Protein AF-A0A971FES4-F1 (afdb_monomer)

Secondary structure (DSSP, 8-state):
----PPPPTTSSSTTTSSSSSSS-----------S-----PPP---------------------PPP------------S-STTSSSSS-------PPPPPSEEEEEEEE-TTS-EEEEEEEEEE-TT-EEEEEEEETT-S-EEEEEEEEETTEEEEEEEEEES--S-GGG-PPPEEEEEE-TTSSEEEEEEE-TTS-EEEEEEEEEESPPP--HHHHHHH--

Radius of gyration: 32.06 Å; Cα contacts (8 Å, |Δi|>4): 322; chains: 1; bounding box: 77×95×71 Å

Nearest PDB structures (foldseek):
  1x8u-assembly2_B  TM=4.704E-01  e=1.743E-01  Homo sapiens
  4gh7-assembly2_C  TM=4.130E-01  e=1.743E-01  Homo sapiens

Structure (mmCIF, N/CA/C/O backbone):
data_AF-A0A971FES4-F1
#
_entry.id   AF-A0A971FES4-F1
#
loop_
_atom_site.group_PDB
_atom_site.id
_atom_site.type_symbol
_atom_site.label_atom_id
_atom_site.label_alt_id
_atom_site.label_comp_id
_atom_site.label_asym_id
_atom_site.label_entity_id
_atom_site.label_seq_id
_atom_site.pdbx_PDB_ins_code
_atom_site.Cartn_x
_atom_site.Cartn_y
_atom_site.Cartn_z
_atom_site.occupancy
_atom_site.B_iso_or_equiv
_atom_site.auth_seq_id
_atom_site.auth_comp_id
_atom_site.auth_asym_id
_atom_site.auth_atom_id
_atom_site.pdbx_PDB_model_num
ATOM 1 N N . MET A 1 1 ? -43.682 -36.925 37.708 1.00 44.25 1 MET A N 1
ATOM 2 C CA . MET A 1 1 ? -42.759 -35.995 37.024 1.00 44.25 1 MET A CA 1
ATOM 3 C C . MET A 1 1 ? -41.435 -36.720 36.863 1.00 44.25 1 MET A C 1
ATOM 5 O O . MET A 1 1 ? -40.776 -36.970 37.861 1.00 44.25 1 MET A O 1
ATOM 9 N N . SER A 1 2 ? -41.123 -37.169 35.648 1.00 38.66 2 SER A N 1
ATOM 10 C CA . SER A 1 2 ? -39.969 -38.033 35.372 1.00 38.66 2 SER A CA 1
ATOM 11 C C . SER A 1 2 ? -38.907 -37.236 34.622 1.00 38.66 2 SER A C 1
ATOM 13 O O . SER A 1 2 ? -39.152 -36.793 33.502 1.00 38.66 2 SER A O 1
ATOM 15 N N . TYR A 1 3 ? -37.744 -37.048 35.240 1.00 37.66 3 TYR A N 1
ATOM 16 C CA . TYR A 1 3 ? -36.583 -36.421 34.614 1.00 37.66 3 TYR A CA 1
ATOM 17 C C . TYR A 1 3 ? -35.897 -37.433 33.689 1.00 37.66 3 TYR A C 1
ATOM 19 O O . TYR A 1 3 ? -35.499 -38.511 34.128 1.00 37.66 3 TYR A O 1
ATOM 27 N N . ARG A 1 4 ? -35.778 -37.104 32.399 1.00 43.72 4 ARG A N 1
ATOM 28 C CA . ARG A 1 4 ? -34.958 -37.857 31.441 1.00 43.72 4 ARG A CA 1
ATOM 29 C C . ARG A 1 4 ? -33.555 -37.246 31.409 1.00 43.72 4 ARG A C 1
ATOM 31 O O . ARG A 1 4 ? -33.398 -36.097 31.010 1.00 43.72 4 ARG A O 1
ATOM 38 N N . CYS A 1 5 ? -32.551 -38.017 31.827 1.00 42.72 5 CYS A N 1
ATOM 39 C CA . CYS A 1 5 ? -31.136 -37.709 31.623 1.00 42.72 5 CYS A CA 1
ATOM 40 C C . CYS A 1 5 ? -30.765 -37.910 30.147 1.00 42.72 5 CYS A C 1
ATOM 42 O O . CYS A 1 5 ? -30.968 -38.994 29.602 1.00 42.72 5 CYS A O 1
ATOM 44 N N . HIS A 1 6 ? -30.188 -36.886 29.518 1.00 47.09 6 HIS A N 1
ATOM 45 C CA . HIS A 1 6 ? -29.479 -37.027 28.246 1.00 47.09 6 HIS A CA 1
ATOM 46 C C . HIS A 1 6 ? -28.006 -37.394 28.500 1.00 47.09 6 HIS A C 1
ATOM 48 O O . HIS A 1 6 ? -27.402 -36.839 29.421 1.00 47.09 6 HIS A O 1
ATOM 54 N N . PRO A 1 7 ? -27.409 -38.299 27.704 1.00 54.81 7 PRO A N 1
ATOM 55 C CA . PRO A 1 7 ? -25.982 -38.594 27.780 1.00 54.81 7 PRO A CA 1
ATOM 56 C C . PRO A 1 7 ? -25.136 -37.456 27.165 1.00 54.81 7 PRO A C 1
ATOM 58 O O . PRO A 1 7 ? -25.612 -36.744 26.275 1.00 54.81 7 PRO A O 1
ATOM 61 N N . PRO A 1 8 ? -23.882 -37.267 27.618 1.00 55.22 8 PRO A N 1
ATOM 62 C CA . PRO A 1 8 ? -23.013 -36.189 27.157 1.00 55.22 8 PRO A CA 1
ATOM 63 C C . PRO A 1 8 ? -22.486 -36.427 25.732 1.00 55.22 8 PRO A C 1
ATOM 65 O O . PRO A 1 8 ? -21.880 -37.451 25.426 1.00 55.22 8 PRO A O 1
ATOM 68 N N . TYR A 1 9 ? -22.661 -35.414 24.884 1.00 53.28 9 TYR A N 1
ATOM 69 C CA . TYR A 1 9 ? -22.308 -35.325 23.456 1.00 53.28 9 TYR A CA 1
ATOM 70 C C . TYR A 1 9 ? -20.793 -35.311 23.132 1.00 53.28 9 TYR A C 1
ATOM 72 O O . TYR A 1 9 ? -20.390 -34.871 22.059 1.00 53.28 9 TYR A O 1
ATOM 80 N N . TRP A 1 10 ? -19.930 -35.774 24.038 1.00 44.91 10 TRP A N 1
ATOM 81 C CA . TRP A 1 10 ? -18.474 -35.578 23.939 1.00 44.91 10 TRP A CA 1
ATOM 82 C C . TRP A 1 10 ? -17.680 -36.791 23.430 1.00 44.91 10 TRP A C 1
ATOM 84 O O . TRP A 1 10 ? -16.469 -36.687 23.259 1.00 44.91 10 TRP A O 1
ATOM 94 N N . GLN A 1 11 ? -18.321 -37.929 23.135 1.00 50.72 11 GLN A N 1
ATOM 95 C CA . GLN A 1 11 ? -17.609 -39.135 22.676 1.00 50.72 11 GLN A CA 1
ATOM 96 C C . GLN A 1 11 ? -17.580 -39.356 21.154 1.00 50.72 11 GLN A C 1
ATOM 98 O O . GLN A 1 11 ? -16.820 -40.200 20.690 1.00 50.72 11 GLN A O 1
ATOM 103 N N . THR A 1 12 ? -18.311 -38.579 20.349 1.00 51.75 12 THR A N 1
ATOM 104 C CA . THR A 1 12 ? -18.390 -38.822 18.891 1.00 51.75 12 THR A CA 1
ATOM 105 C C . THR A 1 12 ? -17.381 -38.016 18.060 1.00 51.75 12 THR A C 1
ATOM 107 O O . THR A 1 12 ? -17.167 -38.322 16.893 1.00 51.75 12 THR A O 1
ATOM 110 N N . ILE A 1 13 ? -16.711 -37.012 18.638 1.00 51.38 13 ILE A N 1
ATOM 111 C CA . ILE A 1 13 ? -15.774 -36.141 17.895 1.00 51.38 13 ILE A CA 1
ATOM 112 C C . ILE A 1 13 ? -14.343 -36.715 17.852 1.00 51.38 13 ILE A C 1
ATOM 114 O O . ILE A 1 13 ? -13.579 -36.409 16.940 1.00 51.38 13 ILE A O 1
ATOM 118 N N . PHE A 1 14 ? -13.987 -37.630 18.758 1.00 45.78 14 PHE A N 1
ATOM 119 C CA . PHE A 1 14 ? -12.631 -38.197 18.814 1.00 45.78 14 PHE A CA 1
ATOM 120 C C . PHE A 1 14 ? -12.310 -39.225 17.715 1.00 45.78 14 PHE A C 1
ATOM 122 O O . PHE A 1 14 ? -11.142 -39.536 17.503 1.00 45.78 14 PHE A O 1
ATOM 129 N N . VAL A 1 15 ? -13.308 -39.722 16.975 1.00 49.69 15 VAL A N 1
ATOM 130 C CA . VAL A 1 15 ? -13.098 -40.741 15.925 1.00 49.69 15 VAL A CA 1
ATOM 131 C C . VAL A 1 15 ? -12.820 -40.122 14.545 1.00 49.69 15 VAL A C 1
ATOM 133 O O . VAL A 1 15 ? -12.227 -40.776 13.696 1.00 49.69 15 VAL A O 1
ATOM 136 N N . LEU A 1 16 ? -13.143 -38.841 14.320 1.00 46.56 16 LEU A N 1
ATOM 137 C CA . LEU A 1 16 ? -12.903 -38.177 13.025 1.00 46.56 16 LEU A CA 1
ATOM 138 C C . LEU A 1 16 ? -11.533 -37.484 12.910 1.00 46.56 16 LEU A C 1
ATOM 140 O O . LEU A 1 16 ? -11.097 -37.185 11.802 1.00 46.56 16 LEU A O 1
ATOM 144 N N . LEU A 1 17 ? -10.820 -37.277 14.021 1.00 46.47 17 LEU A N 1
ATOM 145 C CA . LEU A 1 17 ? -9.505 -36.616 14.030 1.00 46.47 17 LEU A CA 1
ATOM 146 C C . LEU A 1 17 ? -8.313 -37.573 13.855 1.00 46.47 17 LEU A C 1
ATOM 148 O O . LEU A 1 17 ? -7.204 -37.112 13.602 1.00 46.47 17 LEU A O 1
ATOM 152 N N . PHE A 1 18 ? -8.523 -38.893 13.919 1.00 42.97 18 PHE A N 1
ATOM 153 C CA . PHE A 1 18 ? -7.439 -39.879 13.778 1.00 42.97 18 PHE A CA 1
ATOM 154 C C . PHE A 1 18 ? -7.285 -40.469 12.363 1.00 42.97 18 PHE A C 1
ATOM 156 O O . PHE A 1 18 ? -6.305 -41.161 12.097 1.00 42.97 18 PHE A O 1
ATOM 163 N N . SER A 1 19 ? -8.192 -40.168 11.424 1.00 42.06 19 SER A N 1
ATOM 164 C CA . SER A 1 19 ? -8.161 -40.726 10.056 1.00 42.06 19 SER A CA 1
ATOM 165 C C . SER A 1 19 ? -7.501 -39.837 8.994 1.00 42.06 19 SER A C 1
ATOM 167 O O . SER A 1 19 ? -7.420 -40.250 7.842 1.00 42.06 19 SER A O 1
ATOM 169 N N . LEU A 1 20 ? -6.986 -38.653 9.345 1.00 42.94 20 LEU A N 1
ATOM 170 C CA . LEU A 1 20 ? -6.310 -37.754 8.389 1.00 42.94 20 LEU A CA 1
ATOM 171 C C . LEU A 1 20 ? -4.780 -37.695 8.537 1.00 42.94 20 LEU A C 1
ATOM 173 O O . LEU A 1 20 ? -4.120 -37.027 7.749 1.00 42.94 20 LEU A O 1
ATOM 177 N N . VAL A 1 21 ? -4.197 -38.429 9.492 1.00 51.34 21 VAL A N 1
ATOM 178 C CA . VAL A 1 21 ? -2.745 -38.393 9.776 1.00 51.34 21 VAL A CA 1
ATOM 179 C C . VAL A 1 21 ? -1.971 -39.580 9.160 1.00 51.34 21 VAL A C 1
ATOM 181 O O . VAL A 1 21 ? -0.751 -39.624 9.245 1.00 51.34 21 VAL A O 1
ATOM 184 N N . VAL A 1 22 ? -2.623 -40.534 8.476 1.00 52.53 22 VAL A N 1
ATOM 185 C CA . VAL A 1 22 ? -1.966 -41.799 8.049 1.00 52.53 22 VAL A CA 1
ATOM 186 C C . VAL A 1 22 ? -2.111 -42.116 6.548 1.00 52.53 22 VAL A C 1
ATOM 188 O O . VAL A 1 22 ? -2.133 -43.278 6.167 1.00 52.53 22 VAL A O 1
ATOM 191 N N . CYS A 1 23 ? -2.195 -41.122 5.653 1.00 46.81 23 CYS A N 1
ATOM 192 C CA . CYS A 1 23 ? -2.260 -41.387 4.199 1.00 46.81 23 CYS A CA 1
ATOM 193 C C . CYS A 1 23 ? -1.557 -40.349 3.303 1.00 46.81 23 CYS A C 1
ATOM 195 O O . CYS A 1 23 ? -2.051 -40.053 2.221 1.00 46.81 23 CYS A O 1
ATOM 197 N N . ILE A 1 24 ? -0.390 -39.820 3.690 1.00 50.91 24 ILE A N 1
ATOM 198 C CA . ILE A 1 24 ? 0.530 -39.237 2.692 1.00 50.91 24 ILE A CA 1
ATOM 199 C C . ILE A 1 24 ? 1.980 -39.643 2.991 1.00 50.91 24 ILE A C 1
ATOM 201 O O . ILE A 1 24 ? 2.718 -38.906 3.642 1.00 50.91 24 ILE A O 1
ATOM 205 N N . PRO A 1 25 ? 2.424 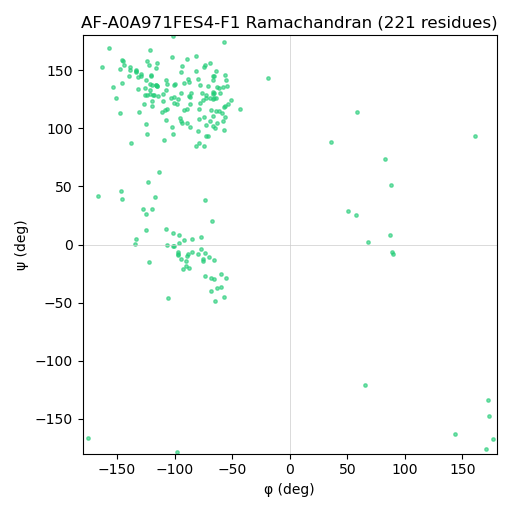-40.797 2.473 1.00 49.81 25 PRO A N 1
ATOM 206 C CA . PRO A 1 25 ? 3.795 -40.915 2.008 1.00 49.81 25 PRO A CA 1
ATOM 207 C C . PRO A 1 25 ? 3.824 -41.292 0.517 1.00 49.81 25 PRO A C 1
ATOM 209 O O . PRO A 1 25 ? 3.002 -42.072 0.048 1.00 49.81 25 PRO A O 1
ATOM 212 N N . ALA A 1 26 ? 4.829 -40.773 -0.195 1.00 52.09 26 ALA A N 1
ATOM 213 C CA . ALA A 1 26 ? 5.249 -41.174 -1.547 1.00 52.09 26 ALA A CA 1
ATOM 214 C C . ALA A 1 26 ? 4.580 -40.508 -2.771 1.00 52.09 26 ALA A C 1
ATOM 216 O O . ALA A 1 26 ? 4.243 -41.176 -3.742 1.00 52.09 26 ALA A O 1
ATOM 217 N N . ALA A 1 27 ? 4.532 -39.173 -2.800 1.00 48.94 27 ALA A N 1
ATOM 218 C CA . ALA A 1 27 ? 4.531 -38.420 -4.068 1.00 48.94 27 ALA A CA 1
ATOM 219 C C . ALA A 1 27 ? 5.741 -37.469 -4.175 1.00 48.94 27 ALA A C 1
ATOM 221 O O . ALA A 1 27 ? 5.672 -36.408 -4.786 1.00 48.94 27 ALA A O 1
ATOM 222 N N . LEU A 1 28 ? 6.858 -37.854 -3.546 1.00 50.31 28 LEU A N 1
ATOM 223 C CA . LEU A 1 28 ? 8.148 -37.167 -3.622 1.00 50.31 28 LEU A CA 1
ATOM 224 C C . LEU A 1 28 ? 9.158 -38.070 -4.345 1.00 50.31 28 LEU A C 1
ATOM 226 O O . LEU A 1 28 ? 10.133 -38.541 -3.770 1.00 50.31 28 LEU A O 1
ATOM 230 N N . ALA A 1 29 ? 8.881 -38.380 -5.607 1.00 53.53 29 ALA A N 1
ATOM 231 C CA . ALA A 1 29 ? 9.856 -38.986 -6.500 1.00 53.53 29 ALA A CA 1
ATOM 232 C C . ALA A 1 29 ? 9.542 -38.555 -7.935 1.00 53.53 29 ALA A C 1
ATOM 234 O O . ALA A 1 29 ? 8.433 -38.759 -8.413 1.00 53.53 29 ALA A O 1
ATOM 235 N N . GLN A 1 30 ? 10.561 -38.004 -8.595 1.00 51.03 30 GLN A N 1
ATOM 236 C CA . GLN A 1 30 ? 10.644 -37.729 -10.033 1.00 51.03 30 GLN A CA 1
ATOM 237 C C . GLN A 1 30 ? 9.989 -36.437 -10.542 1.00 51.03 30 GLN A C 1
ATOM 239 O O . GLN A 1 30 ? 9.017 -36.444 -11.289 1.00 51.03 30 GLN A O 1
ATOM 244 N N . LEU A 1 31 ? 10.643 -35.311 -10.244 1.00 45.06 31 LEU A N 1
ATOM 245 C CA . LEU A 1 31 ? 10.843 -34.279 -11.263 1.00 45.06 31 LEU A CA 1
ATOM 246 C C . LEU A 1 31 ? 12.334 -34.273 -11.630 1.00 45.06 31 LEU A C 1
ATOM 248 O O . LEU A 1 31 ? 13.145 -33.604 -10.992 1.00 45.06 31 LEU A O 1
ATOM 252 N N . GLU A 1 32 ? 12.707 -35.072 -12.629 1.00 48.78 32 GLU A N 1
ATOM 253 C CA . GLU A 1 32 ? 13.962 -34.879 -13.354 1.00 48.78 32 GLU A CA 1
ATOM 254 C C . GLU A 1 32 ? 13.820 -33.588 -14.164 1.00 48.78 32 GLU A C 1
ATOM 256 O O . GLU A 1 32 ? 13.069 -33.518 -15.135 1.00 48.78 32 GLU A O 1
ATOM 261 N N . ILE A 1 33 ? 14.498 -32.533 -13.718 1.00 58.16 33 ILE A N 1
ATOM 262 C CA . ILE A 1 33 ? 14.649 -31.310 -14.500 1.00 58.16 33 ILE A CA 1
ATOM 263 C C . ILE A 1 33 ? 15.742 -31.603 -15.534 1.00 58.16 33 ILE A C 1
ATOM 265 O O . ILE A 1 33 ? 16.881 -31.853 -15.127 1.00 58.16 33 ILE A O 1
ATOM 269 N N . PRO A 1 34 ? 15.451 -31.586 -16.848 1.00 57.12 34 PRO A N 1
ATOM 270 C CA . PRO A 1 34 ? 16.491 -31.708 -17.854 1.00 57.12 34 PRO A CA 1
ATOM 271 C C . PRO A 1 34 ? 17.461 -30.529 -17.722 1.00 57.12 34 PRO A C 1
ATOM 273 O O . PRO A 1 34 ? 17.112 -29.362 -17.911 1.00 57.12 34 PRO A O 1
ATOM 276 N N . SER A 1 35 ? 18.695 -30.864 -17.354 1.00 57.53 35 SER A N 1
ATOM 277 C CA . SER A 1 35 ? 19.860 -30.006 -17.497 1.00 57.53 35 SER A CA 1
ATOM 278 C C . SER A 1 35 ? 20.120 -29.846 -18.989 1.00 57.53 35 SER A C 1
ATOM 280 O O . SER A 1 35 ? 20.559 -30.797 -19.618 1.00 57.53 35 SER A O 1
ATOM 282 N N . GLU A 1 36 ? 19.725 -28.702 -19.553 1.00 56.03 36 GLU A N 1
ATOM 283 C CA . GLU A 1 36 ? 20.367 -27.993 -20.674 1.00 56.03 36 GLU A CA 1
ATOM 284 C C . GLU A 1 36 ? 19.361 -27.019 -21.305 1.00 56.03 36 GLU A C 1
ATOM 286 O O . GLU A 1 36 ? 18.584 -27.355 -22.196 1.00 56.03 36 GLU A O 1
ATOM 291 N N . ILE A 1 37 ? 19.384 -25.764 -20.846 1.00 58.12 37 ILE A N 1
ATOM 292 C CA . ILE A 1 37 ? 18.818 -2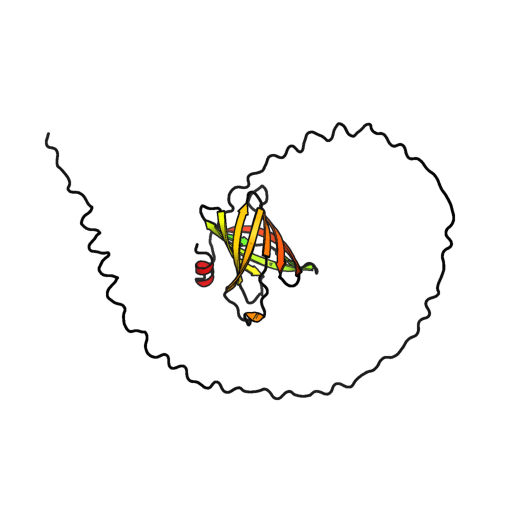4.654 -21.617 1.00 58.12 37 ILE A CA 1
ATOM 293 C C . ILE A 1 37 ? 19.949 -24.133 -22.514 1.00 58.12 37 ILE A C 1
ATOM 295 O O . ILE A 1 37 ? 20.947 -23.634 -21.984 1.00 58.12 37 ILE A O 1
ATOM 299 N N . PRO A 1 38 ? 19.840 -24.213 -23.852 1.00 58.44 38 PRO A N 1
ATOM 300 C CA . PRO A 1 38 ? 20.838 -23.638 -24.741 1.00 58.44 38 PRO A CA 1
ATOM 301 C C . PRO A 1 38 ? 20.865 -22.112 -24.582 1.00 58.44 38 PRO A C 1
ATOM 303 O O . PRO A 1 38 ? 19.907 -21.406 -24.905 1.00 58.44 38 PRO A O 1
ATOM 306 N N . ILE A 1 39 ? 21.990 -21.593 -24.085 1.00 57.41 39 ILE A N 1
ATOM 307 C CA . ILE A 1 39 ? 22.270 -20.159 -23.999 1.00 57.41 39 ILE A CA 1
ATOM 308 C C . ILE A 1 39 ? 22.516 -19.643 -25.420 1.00 57.41 39 ILE A C 1
ATOM 310 O O . ILE A 1 39 ? 23.635 -19.666 -25.933 1.00 57.41 39 ILE A O 1
ATOM 314 N N . ASN A 1 40 ? 21.463 -19.146 -26.064 1.00 56.75 40 ASN A N 1
ATOM 315 C CA . ASN A 1 40 ? 21.591 -18.354 -27.280 1.00 56.75 40 ASN A CA 1
ATOM 316 C C . ASN A 1 40 ? 22.150 -16.974 -26.896 1.00 56.75 40 ASN A C 1
ATOM 318 O O . ASN A 1 40 ? 21.406 -16.078 -26.502 1.00 56.75 40 ASN A O 1
ATOM 322 N N . ARG A 1 41 ? 23.479 -16.807 -26.963 1.00 57.00 41 ARG A N 1
ATOM 323 C CA . ARG A 1 41 ? 24.127 -15.489 -26.857 1.00 57.00 41 ARG A CA 1
ATOM 324 C C . ARG A 1 41 ? 23.782 -14.664 -28.104 1.00 57.00 41 ARG A C 1
ATOM 326 O O . ARG A 1 41 ? 24.240 -15.024 -29.191 1.00 57.00 41 ARG A O 1
ATOM 333 N N . PRO A 1 42 ? 23.061 -13.535 -27.994 1.00 55.59 42 PRO A N 1
ATOM 334 C CA . PRO A 1 42 ? 23.002 -12.584 -29.091 1.00 55.59 42 PRO A CA 1
ATOM 335 C C . PRO A 1 42 ? 24.397 -11.981 -29.306 1.00 55.59 42 PRO A C 1
ATOM 337 O O . PRO A 1 42 ? 25.025 -11.467 -28.379 1.00 55.59 42 PRO A O 1
ATOM 340 N N . LYS A 1 43 ? 24.898 -12.063 -30.545 1.00 56.88 43 LYS A N 1
ATOM 341 C CA . LYS A 1 43 ? 26.095 -11.338 -30.989 1.00 56.88 43 LYS A CA 1
ATOM 342 C C . LYS A 1 43 ? 25.872 -9.844 -30.755 1.00 56.88 43 LYS A C 1
ATOM 344 O O . LYS A 1 43 ? 24.977 -9.253 -31.357 1.00 56.88 43 LYS A O 1
ATOM 349 N N . ALA A 1 44 ? 26.704 -9.243 -29.908 1.00 46.88 44 ALA A N 1
ATOM 350 C CA . ALA A 1 44 ? 26.798 -7.800 -29.771 1.00 46.88 44 ALA A CA 1
ATOM 351 C C . ALA A 1 44 ? 27.169 -7.200 -31.135 1.00 46.88 44 ALA A C 1
ATOM 353 O O . ALA A 1 44 ? 28.250 -7.450 -31.670 1.00 46.88 44 ALA A O 1
ATOM 354 N N . LYS A 1 45 ? 26.243 -6.442 -31.722 1.00 52.94 45 LYS A N 1
ATOM 355 C CA . LYS A 1 45 ? 26.507 -5.621 -32.898 1.00 52.94 45 LYS A CA 1
ATOM 356 C C . LYS A 1 45 ? 27.200 -4.360 -32.389 1.00 52.94 45 LYS A C 1
ATOM 358 O O . LYS A 1 45 ? 26.557 -3.470 -31.846 1.00 52.94 45 LYS A O 1
ATOM 363 N N . HIS A 1 46 ? 28.524 -4.355 -32.487 1.00 52.31 46 HIS A N 1
ATOM 364 C CA . HIS A 1 46 ? 29.365 -3.197 -32.225 1.00 52.31 46 HIS A CA 1
ATOM 365 C C . HIS A 1 46 ? 29.039 -2.136 -33.284 1.00 52.31 46 HIS A C 1
ATOM 367 O O . HIS A 1 46 ? 29.408 -2.272 -34.447 1.00 52.31 46 HIS A O 1
ATOM 373 N N . THR A 1 47 ? 28.235 -1.144 -32.914 1.00 53.09 47 THR A N 1
ATOM 374 C CA . THR A 1 47 ? 28.084 0.092 -33.683 1.00 53.09 47 THR A CA 1
ATOM 375 C C . THR A 1 47 ? 29.060 1.106 -33.116 1.00 53.09 47 THR A C 1
ATOM 377 O O . THR A 1 47 ? 28.828 1.654 -32.039 1.00 53.09 47 THR A O 1
ATOM 380 N N . ASP A 1 48 ? 30.147 1.321 -33.850 1.00 53.75 48 ASP A N 1
ATOM 381 C CA . ASP A 1 48 ? 31.013 2.483 -33.707 1.00 53.75 48 ASP A CA 1
ATOM 382 C C . ASP A 1 48 ? 30.209 3.738 -34.058 1.00 53.75 48 ASP A C 1
ATOM 384 O O . ASP A 1 48 ? 29.920 4.012 -35.224 1.00 53.75 48 ASP A O 1
ATOM 388 N N . SER A 1 49 ? 29.817 4.493 -33.034 1.00 49.91 49 SER A N 1
ATOM 389 C CA . SER A 1 49 ? 29.355 5.867 -33.209 1.00 49.91 49 SER A CA 1
ATOM 390 C C . SER A 1 49 ? 30.568 6.799 -33.163 1.00 49.91 49 SER A C 1
ATOM 392 O O . SER A 1 49 ? 31.346 6.732 -32.207 1.00 49.91 49 SER A O 1
ATOM 394 N N . PRO A 1 50 ? 30.753 7.677 -34.162 1.00 63.22 50 PRO A N 1
ATOM 395 C CA . PRO A 1 50 ? 31.874 8.599 -34.190 1.00 63.22 50 PRO A CA 1
ATOM 396 C C . PRO A 1 50 ? 31.777 9.632 -33.062 1.00 63.22 50 PRO A C 1
ATOM 398 O O . PRO A 1 50 ? 30.757 10.287 -32.851 1.00 63.22 50 PRO A O 1
ATOM 401 N N . ARG A 1 51 ? 32.902 9.773 -32.362 1.00 51.88 51 ARG A N 1
ATOM 402 C CA . ARG A 1 51 ? 33.237 10.812 -31.386 1.00 51.88 51 ARG A CA 1
ATOM 403 C C . ARG A 1 51 ? 33.094 12.195 -32.029 1.00 51.88 51 ARG A C 1
ATOM 405 O O . ARG A 1 51 ? 33.905 12.569 -32.870 1.00 51.88 51 ARG A O 1
ATOM 412 N N . THR A 1 52 ? 32.081 12.956 -31.625 1.00 55.00 52 THR A N 1
ATOM 413 C CA . THR A 1 52 ? 32.019 14.405 -31.857 1.00 55.00 52 THR A CA 1
ATOM 414 C C . THR A 1 52 ? 32.559 15.097 -30.613 1.00 55.00 52 THR A C 1
ATOM 416 O O . THR A 1 52 ? 31.943 15.050 -29.551 1.00 55.00 52 THR A O 1
ATOM 419 N N . GLU A 1 53 ? 33.743 15.687 -30.739 1.00 50.94 53 GLU A N 1
ATOM 420 C CA . GLU A 1 53 ? 34.329 16.562 -29.726 1.00 50.94 53 GLU A CA 1
ATOM 421 C C . GLU A 1 53 ? 33.910 18.030 -29.927 1.00 50.94 53 GLU A C 1
ATOM 423 O O . GLU A 1 53 ? 33.425 18.396 -31.001 1.00 50.94 53 GLU A O 1
ATOM 428 N N . PRO A 1 54 ? 34.009 18.852 -28.866 1.00 50.97 54 PRO A N 1
ATOM 429 C CA . PRO A 1 54 ? 33.126 19.987 -28.638 1.00 50.97 54 PRO A CA 1
ATOM 430 C C . PRO A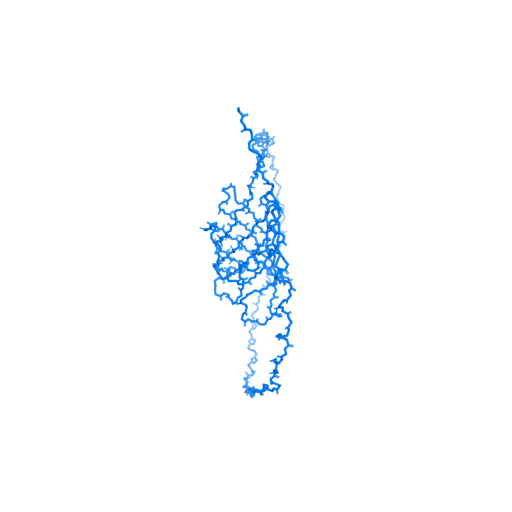 1 54 ? 33.608 21.277 -29.304 1.00 50.97 54 PRO A C 1
ATOM 432 O O . PRO A 1 54 ? 34.788 21.622 -29.266 1.00 50.97 54 PRO A O 1
ATOM 435 N N . SER A 1 55 ? 32.659 22.054 -29.827 1.00 54.53 55 SER A N 1
ATOM 436 C CA . SER A 1 55 ? 32.910 23.444 -30.200 1.00 54.53 55 SER A CA 1
ATOM 437 C C . SER A 1 55 ? 32.876 24.307 -28.942 1.00 54.53 55 SER A C 1
ATOM 439 O O . SER A 1 55 ? 31.822 24.536 -28.349 1.00 54.53 55 SER A O 1
ATOM 441 N N . ALA A 1 56 ? 34.051 24.777 -28.533 1.00 46.34 56 ALA A N 1
ATOM 442 C CA . ALA A 1 56 ? 34.207 25.819 -27.534 1.00 46.34 56 ALA A CA 1
ATOM 443 C C . ALA A 1 56 ? 33.516 27.107 -28.012 1.00 46.34 56 ALA A C 1
ATOM 445 O O . ALA A 1 56 ? 33.739 27.571 -29.128 1.00 46.34 56 ALA A O 1
ATOM 446 N N . THR A 1 57 ? 32.684 27.704 -27.164 1.00 54.62 57 THR A N 1
ATOM 447 C CA . THR A 1 57 ? 32.295 29.112 -27.282 1.00 54.62 57 THR A CA 1
ATOM 448 C C . THR A 1 57 ? 32.625 29.774 -25.956 1.00 54.62 57 THR A C 1
ATOM 450 O O . THR A 1 57 ? 31.954 29.561 -24.949 1.00 54.62 57 THR A O 1
ATOM 453 N N . GLN A 1 58 ? 33.722 30.531 -25.966 1.00 46.16 58 GLN A N 1
ATOM 454 C CA . GLN A 1 58 ? 34.068 31.498 -24.935 1.00 46.16 58 GLN A CA 1
ATOM 455 C C . GLN A 1 58 ? 33.041 32.633 -24.979 1.00 46.16 58 GLN A C 1
ATOM 457 O O . GLN A 1 58 ? 33.016 33.416 -25.925 1.00 46.16 58 GLN A O 1
ATOM 462 N N . GLY A 1 59 ? 32.196 32.713 -23.956 1.00 49.88 59 GLY A N 1
ATOM 463 C CA . GLY A 1 59 ? 31.425 33.908 -23.635 1.00 49.88 59 GLY A CA 1
ATOM 464 C C . GLY A 1 59 ? 32.008 34.537 -22.378 1.00 49.88 59 GLY A C 1
ATOM 465 O O . GLY A 1 59 ? 31.857 33.981 -21.294 1.00 49.88 59 GLY A O 1
ATOM 466 N N . ASN A 1 60 ? 32.695 35.668 -22.540 1.00 53.06 60 ASN A N 1
ATOM 467 C CA . ASN A 1 60 ? 33.092 36.557 -21.451 1.00 53.06 60 ASN A CA 1
ATOM 468 C C . ASN A 1 60 ? 31.841 36.984 -20.676 1.00 53.06 60 ASN A C 1
ATOM 470 O O . ASN A 1 60 ? 30.961 37.620 -21.255 1.00 53.06 60 ASN A O 1
ATOM 474 N N . PHE A 1 61 ? 31.775 36.666 -19.383 1.00 49.47 61 PHE A N 1
ATOM 475 C CA . PHE A 1 61 ? 30.837 37.314 -18.476 1.00 49.47 61 PHE A CA 1
ATOM 476 C C . PHE A 1 61 ? 31.617 38.261 -17.573 1.00 49.47 61 PHE A C 1
ATOM 478 O O . PHE A 1 61 ? 32.522 37.860 -16.844 1.00 49.47 61 PHE A O 1
ATOM 485 N N . ASP A 1 62 ? 31.276 39.529 -17.740 1.00 58.78 62 ASP A N 1
ATOM 486 C CA . ASP A 1 62 ? 31.848 40.695 -17.096 1.00 58.78 62 ASP A CA 1
ATOM 487 C C . ASP A 1 62 ? 31.563 40.662 -15.588 1.00 58.78 62 ASP A C 1
ATOM 489 O O . ASP A 1 62 ? 30.433 40.419 -15.150 1.00 58.78 62 ASP A O 1
ATOM 493 N N . VAL A 1 63 ? 32.611 40.864 -14.793 1.00 53.81 63 VAL A N 1
ATOM 494 C CA . VAL A 1 63 ? 32.556 40.913 -13.332 1.00 53.81 63 VAL A CA 1
ATOM 495 C C . VAL A 1 63 ? 32.212 42.344 -12.950 1.00 53.81 63 VAL A C 1
ATOM 497 O O . VAL A 1 63 ? 33.070 43.219 -12.949 1.00 53.81 63 VAL A O 1
ATOM 500 N N . SER A 1 64 ? 30.946 42.587 -12.618 1.00 57.00 64 SER A N 1
ATOM 501 C CA . SER A 1 64 ? 30.539 43.811 -11.928 1.00 57.00 64 SER A CA 1
ATOM 502 C C . SER A 1 64 ? 30.500 43.554 -10.424 1.00 57.00 64 SER A C 1
ATOM 504 O O . SER A 1 64 ? 29.625 42.863 -9.906 1.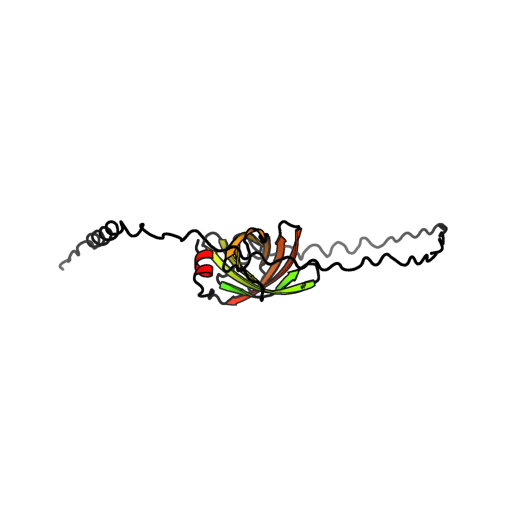00 57.00 64 SER A O 1
ATOM 506 N N . GLU A 1 65 ? 31.501 44.103 -9.750 1.00 58.53 65 GLU A N 1
ATOM 507 C CA . GLU A 1 65 ? 31.628 44.256 -8.304 1.00 58.53 65 GLU A CA 1
ATOM 508 C C . GLU A 1 65 ? 30.563 45.238 -7.777 1.00 58.53 65 GLU A C 1
ATOM 510 O O . GLU A 1 65 ? 30.441 46.339 -8.319 1.00 58.53 65 GLU A O 1
ATOM 515 N N . PRO A 1 66 ? 29.785 44.897 -6.733 1.00 60.00 66 PRO A N 1
ATOM 516 C CA . PRO A 1 66 ? 29.010 45.896 -6.013 1.00 60.00 66 PRO A CA 1
ATOM 517 C C . PRO A 1 66 ? 29.696 46.299 -4.700 1.00 60.00 66 PRO A C 1
ATOM 519 O O . PRO A 1 66 ? 29.915 45.479 -3.805 1.00 60.00 66 PRO A O 1
ATOM 522 N N . GLU A 1 67 ? 29.971 47.599 -4.580 1.00 60.59 67 GLU A N 1
ATOM 523 C CA . GLU A 1 67 ? 30.322 48.280 -3.331 1.00 60.59 67 GLU A CA 1
ATOM 524 C C . GLU A 1 67 ? 29.249 48.076 -2.238 1.00 60.59 67 GLU A C 1
ATOM 526 O O . GLU A 1 67 ? 28.049 48.178 -2.519 1.00 60.59 67 GLU A O 1
ATOM 531 N N . PRO A 1 68 ? 29.630 47.898 -0.959 1.00 56.34 68 PRO A N 1
ATOM 532 C CA . PRO A 1 68 ? 28.688 47.981 0.150 1.00 56.34 68 PRO A CA 1
ATOM 533 C C . PRO A 1 68 ? 28.577 49.416 0.689 1.00 56.34 68 PRO A C 1
ATOM 535 O O . PRO A 1 68 ? 29.421 49.890 1.454 1.00 56.34 68 PRO A O 1
ATOM 538 N N . ALA A 1 69 ? 27.472 50.088 0.357 1.00 51.19 69 ALA A N 1
ATOM 539 C CA . ALA A 1 69 ? 27.084 51.352 0.972 1.00 51.19 69 ALA A CA 1
ATOM 540 C C . ALA A 1 69 ? 26.266 51.147 2.264 1.00 51.19 69 ALA A C 1
ATOM 542 O O . ALA A 1 69 ? 25.197 50.544 2.308 1.00 51.19 69 ALA A O 1
ATOM 543 N N . SER A 1 70 ? 26.840 51.708 3.321 1.00 54.12 70 SER A N 1
ATOM 544 C CA . SER A 1 70 ? 26.341 52.086 4.644 1.00 54.12 70 SER A CA 1
ATOM 545 C C . SER A 1 70 ? 24.830 52.257 4.916 1.00 54.12 70 SER A C 1
ATOM 547 O O . SER A 1 70 ? 24.130 52.966 4.204 1.00 54.12 70 SER A O 1
ATOM 549 N N . LYS A 1 71 ? 24.465 51.837 6.142 1.00 49.41 71 LYS A N 1
ATOM 550 C CA . LYS A 1 7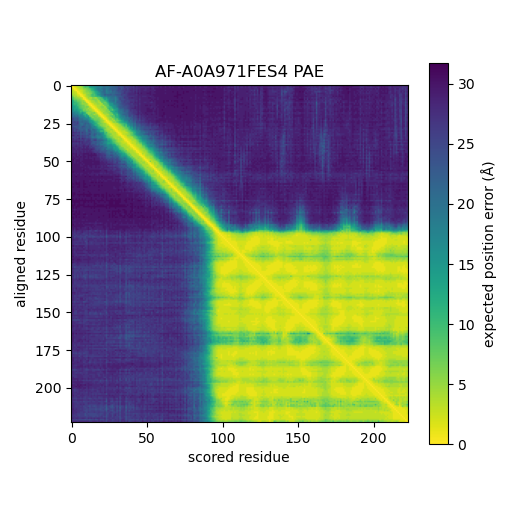1 ? 23.574 52.494 7.133 1.00 49.41 71 LYS A CA 1
ATOM 551 C C . LYS A 1 71 ? 22.121 52.815 6.733 1.00 49.41 71 LYS A C 1
ATOM 553 O O . LYS A 1 71 ? 21.861 53.834 6.110 1.00 49.41 71 LYS A O 1
ATOM 558 N N . ALA A 1 72 ? 21.175 52.147 7.399 1.00 47.53 72 ALA A N 1
ATOM 559 C CA . ALA A 1 72 ? 20.037 52.832 8.019 1.00 47.53 72 ALA A CA 1
ATOM 560 C C . ALA A 1 72 ? 19.490 52.038 9.213 1.00 47.53 72 ALA A C 1
ATOM 562 O O . ALA A 1 72 ? 19.357 50.819 9.198 1.00 47.53 72 ALA A O 1
ATOM 563 N N . ARG A 1 73 ? 19.230 52.795 10.271 1.00 50.97 73 ARG A N 1
ATOM 564 C CA . ARG A 1 73 ? 18.738 52.432 11.593 1.00 50.97 73 ARG A CA 1
ATOM 565 C C . ARG A 1 73 ? 17.239 52.693 11.572 1.00 50.97 73 ARG A C 1
ATOM 567 O O . ARG A 1 73 ? 16.878 53.851 11.408 1.00 50.97 73 ARG A O 1
ATOM 574 N N . GLU A 1 74 ? 16.392 51.697 11.815 1.00 48.44 74 GLU A N 1
ATOM 575 C CA . GLU A 1 74 ? 15.010 51.985 12.203 1.00 48.44 74 GLU A CA 1
ATOM 576 C C . GLU A 1 74 ? 14.455 50.927 13.157 1.00 48.44 74 GLU A C 1
ATOM 578 O O . GLU A 1 74 ? 14.309 49.744 12.859 1.00 48.44 74 GLU A O 1
ATOM 583 N N . THR A 1 75 ? 14.220 51.393 14.376 1.00 55.19 75 THR A N 1
ATOM 584 C CA . THR A 1 75 ? 13.610 50.688 15.493 1.00 55.19 75 THR A CA 1
ATOM 585 C C . THR A 1 75 ? 12.108 50.568 15.267 1.00 55.19 75 THR A C 1
ATOM 587 O O . THR A 1 75 ? 11.404 51.562 15.422 1.00 55.19 75 THR A O 1
ATOM 590 N N . ASN A 1 76 ? 11.598 49.364 15.003 1.00 43.34 76 ASN A N 1
ATOM 591 C CA . ASN A 1 76 ? 10.160 49.099 15.065 1.00 43.34 76 ASN A CA 1
ATOM 592 C C . ASN A 1 76 ? 9.794 48.382 16.364 1.00 43.34 76 ASN A C 1
ATOM 594 O O . ASN A 1 76 ? 9.876 47.166 16.514 1.00 43.34 76 ASN A O 1
ATOM 598 N N . ARG A 1 77 ? 9.380 49.207 17.326 1.00 54.53 77 ARG A N 1
ATOM 599 C CA . ARG A 1 77 ? 8.725 48.830 18.573 1.00 54.53 77 ARG A CA 1
ATOM 600 C C . ARG A 1 77 ? 7.252 48.552 18.258 1.00 54.53 77 ARG A C 1
ATOM 602 O O . ARG A 1 77 ? 6.425 49.452 18.352 1.00 54.53 77 ARG A O 1
ATOM 609 N N . VAL A 1 78 ? 6.923 47.319 17.879 1.00 53.88 78 VAL A N 1
ATOM 610 C CA . VAL A 1 78 ? 5.531 46.885 17.677 1.00 53.88 78 VAL A CA 1
ATOM 611 C C . VAL A 1 78 ? 5.068 46.055 18.874 1.00 53.88 78 VAL A C 1
ATOM 613 O O . VAL A 1 78 ? 5.410 44.893 19.034 1.00 53.88 78 VAL A O 1
ATOM 616 N N . SER A 1 79 ? 4.303 46.731 19.733 1.00 49.75 79 SER A N 1
ATOM 617 C CA . SER A 1 79 ? 3.112 46.254 20.450 1.00 49.75 79 SER A CA 1
ATOM 618 C C . SER A 1 79 ? 3.076 44.793 20.940 1.00 49.75 79 SER A C 1
ATOM 620 O O . SER A 1 79 ? 2.451 43.923 20.341 1.00 49.75 79 SER A O 1
ATOM 622 N N . SER A 1 80 ? 3.590 44.562 22.148 1.00 48.03 80 SER A N 1
ATOM 623 C CA . SER A 1 80 ? 3.396 43.356 22.972 1.00 48.03 80 SER A CA 1
ATOM 624 C C . SER A 1 80 ? 1.990 43.263 23.606 1.00 48.03 80 SER A C 1
ATOM 626 O O . SER A 1 80 ? 1.822 42.854 24.756 1.00 48.03 80 SER A O 1
ATOM 628 N N . ARG A 1 81 ? 0.940 43.670 22.875 1.00 50.62 81 ARG A N 1
ATOM 629 C CA . ARG A 1 81 ? -0.436 43.780 23.402 1.00 50.62 81 ARG A CA 1
ATOM 630 C C . ARG A 1 81 ? -1.491 42.997 22.619 1.00 50.62 81 ARG A C 1
ATOM 632 O O . ARG A 1 81 ? -2.661 43.353 22.687 1.00 50.62 81 ARG A O 1
ATOM 639 N N . ASN A 1 82 ? -1.095 41.925 21.927 1.00 42.59 82 ASN A N 1
ATOM 640 C CA . ASN A 1 82 ? -2.043 41.001 21.286 1.00 42.59 82 ASN A CA 1
ATOM 641 C C . ASN A 1 82 ? -1.755 39.500 21.514 1.00 42.59 82 ASN A C 1
ATOM 643 O O . ASN A 1 82 ? -2.492 38.655 21.019 1.00 42.59 82 ASN A O 1
ATOM 647 N N . GLU A 1 83 ? -0.758 39.142 22.327 1.00 47.34 83 GLU A N 1
ATOM 648 C CA . GLU A 1 83 ? -0.341 37.739 22.539 1.00 47.34 83 GLU A CA 1
ATOM 649 C C . GLU A 1 83 ? -1.149 36.976 23.610 1.00 47.34 83 GLU A C 1
ATOM 651 O O . GLU A 1 83 ? -0.851 35.827 23.918 1.00 47.34 83 GLU A O 1
ATOM 656 N N . ARG A 1 84 ? -2.202 37.572 24.192 1.00 46.94 84 ARG A N 1
ATOM 657 C CA . ARG A 1 84 ? -3.011 36.934 25.260 1.00 46.94 84 ARG A CA 1
ATOM 658 C C . ARG A 1 84 ? -4.406 36.461 24.842 1.00 46.94 84 ARG A C 1
ATOM 660 O O . ARG A 1 84 ? -5.220 36.154 25.705 1.00 46.94 84 ARG A O 1
ATOM 667 N N . ARG A 1 85 ? -4.705 36.389 23.542 1.00 45.47 85 ARG A N 1
ATOM 668 C CA . ARG A 1 85 ? -5.982 35.834 23.041 1.00 45.47 85 ARG A CA 1
ATOM 669 C C . ARG A 1 85 ? -5.845 34.693 22.033 1.00 45.47 85 ARG A C 1
ATOM 671 O O . ARG A 1 85 ? -6.842 34.283 21.455 1.00 45.47 85 ARG A O 1
ATOM 678 N N . VAL A 1 86 ? -4.645 34.132 21.892 1.00 48.75 86 VAL A N 1
ATOM 679 C CA . VAL A 1 86 ? -4.395 32.908 21.112 1.00 48.75 86 VAL A CA 1
ATOM 680 C C . VAL A 1 86 ? -3.732 31.868 22.015 1.00 48.75 86 VAL A C 1
ATOM 682 O O . VAL A 1 86 ? -2.641 31.389 21.760 1.00 48.75 86 VAL A O 1
ATOM 685 N N . THR A 1 87 ? -4.357 31.569 23.150 1.00 46.41 87 THR A N 1
ATOM 686 C CA . THR A 1 87 ? -3.888 30.523 24.075 1.00 46.41 87 THR A CA 1
ATOM 687 C C . THR A 1 87 ? -5.072 29.841 24.758 1.00 46.41 87 THR A C 1
ATOM 689 O O . THR A 1 87 ? -5.065 29.665 25.967 1.00 46.41 87 THR A O 1
ATOM 692 N N . GLN A 1 88 ? -6.127 29.471 24.013 1.00 44.56 88 GLN A N 1
ATOM 693 C CA . GLN A 1 88 ? -7.155 28.557 24.548 1.00 44.56 88 GLN A CA 1
ATOM 694 C C . GLN A 1 88 ? -8.128 27.954 23.512 1.00 44.56 88 GLN A C 1
ATOM 696 O O . GLN A 1 88 ? -9.319 27.849 23.783 1.00 44.56 88 GLN A O 1
ATOM 701 N N . ALA A 1 89 ? -7.654 27.535 22.332 1.00 46.59 89 ALA A N 1
ATOM 702 C CA . ALA A 1 89 ? -8.495 26.775 21.388 1.00 46.59 89 ALA A CA 1
ATOM 703 C C . ALA A 1 89 ? -7.832 25.532 20.764 1.00 46.59 89 ALA A C 1
ATOM 705 O O . ALA A 1 89 ? -8.488 24.811 20.027 1.00 46.59 89 ALA A O 1
ATOM 706 N N . GLU A 1 90 ? -6.581 25.214 21.108 1.00 47.06 90 GLU A N 1
ATOM 707 C CA . GLU A 1 90 ? -5.891 24.006 20.621 1.00 47.06 90 GLU A CA 1
ATOM 708 C C . GLU A 1 90 ? -5.539 23.056 21.769 1.00 47.06 90 GLU A C 1
ATOM 710 O O . GLU A 1 90 ? -4.462 22.466 21.828 1.00 47.06 90 GLU A O 1
ATOM 715 N N . LYS A 1 91 ? -6.458 22.882 22.726 1.00 44.09 91 LYS A N 1
ATOM 716 C CA . LYS A 1 91 ? -6.394 21.707 23.597 1.00 44.09 91 LYS A CA 1
ATOM 717 C C . LYS A 1 91 ? -7.016 20.556 22.817 1.00 44.09 91 LYS A C 1
ATOM 719 O O . LYS A 1 91 ? -8.220 20.327 22.896 1.00 44.09 91 LYS A O 1
ATOM 724 N N . GLY A 1 92 ? -6.166 19.941 21.995 1.00 47.12 92 GLY A N 1
ATOM 725 C CA . GLY A 1 92 ? -6.489 18.866 21.073 1.00 47.12 92 GLY A CA 1
ATOM 726 C C . GLY A 1 92 ? -7.401 17.834 21.714 1.00 47.12 92 GLY A C 1
ATOM 727 O O . GLY A 1 92 ? -7.023 17.150 22.667 1.00 47.12 92 GLY A O 1
ATOM 728 N N . ALA A 1 93 ? -8.606 17.714 21.163 1.00 44.38 93 ALA A N 1
ATOM 729 C CA . ALA A 1 93 ? -9.301 16.448 21.222 1.00 44.38 93 ALA A CA 1
ATOM 730 C C . ALA A 1 93 ? -8.358 15.446 20.551 1.00 44.38 93 ALA A C 1
ATOM 732 O O . ALA A 1 93 ? -8.137 15.523 19.344 1.00 44.38 93 ALA A O 1
ATOM 733 N N . SER A 1 94 ? -7.724 14.588 21.353 1.00 50.16 94 SER A N 1
ATOM 734 C CA . SER A 1 94 ? -7.021 13.415 20.845 1.00 50.16 94 SER A CA 1
ATOM 735 C C . SER A 1 94 ? -8.057 12.620 20.073 1.00 50.16 94 SER A C 1
ATOM 737 O O . SER A 1 94 ? -8.910 11.957 20.668 1.00 50.16 94 SER A O 1
ATOM 739 N N . PHE A 1 95 ? -8.064 12.786 18.757 1.00 59.62 95 PHE A N 1
ATOM 740 C CA . PHE A 1 95 ? -8.955 12.035 17.911 1.00 59.62 95 PHE A CA 1
ATOM 741 C C . PHE A 1 95 ? -8.407 10.616 17.884 1.00 59.62 95 PHE A C 1
ATOM 743 O O . PHE A 1 95 ? -7.397 10.337 17.246 1.00 59.62 95 PHE A O 1
ATOM 750 N N . ASN A 1 96 ? -9.041 9.729 18.644 1.00 63.34 96 ASN A N 1
ATOM 751 C CA . ASN A 1 96 ? -8.793 8.307 18.516 1.00 63.34 96 ASN A CA 1
ATOM 752 C C . ASN A 1 96 ? -9.494 7.874 17.232 1.00 63.34 96 ASN A C 1
ATOM 754 O O . ASN A 1 96 ? -10.650 7.453 17.271 1.00 63.34 96 ASN A O 1
ATOM 758 N N . SER A 1 97 ? -8.817 8.029 16.092 1.00 69.00 97 SER A N 1
ATOM 759 C CA . SER A 1 97 ? -9.220 7.310 14.892 1.00 69.00 97 SER A CA 1
ATOM 760 C C . SER A 1 97 ? -9.274 5.840 15.282 1.00 69.00 97 SER A C 1
ATOM 762 O O . SER A 1 97 ? -8.292 5.294 15.792 1.00 69.00 97 SER A O 1
ATOM 764 N N . GLY A 1 98 ? -10.449 5.231 15.137 1.00 82.38 98 GLY A N 1
ATOM 765 C CA . GLY A 1 98 ? -10.610 3.807 15.385 1.00 82.38 98 GLY A CA 1
ATOM 766 C C . GLY A 1 98 ? -9.653 2.974 14.519 1.00 82.38 98 GLY A C 1
ATOM 767 O O . GLY A 1 98 ? -8.956 3.513 13.650 1.00 82.38 98 GLY A O 1
ATOM 768 N N . PRO A 1 99 ? -9.609 1.652 14.736 1.00 88.25 99 PRO A N 1
ATOM 769 C CA . PRO A 1 99 ? -8.872 0.770 13.840 1.00 88.25 99 PRO A CA 1
ATOM 770 C C . PRO A 1 99 ? -9.359 0.976 12.402 1.00 88.25 99 PRO A C 1
ATOM 772 O O . PRO A 1 99 ? -10.568 1.087 12.167 1.00 88.25 99 PRO A O 1
ATOM 775 N N . ILE A 1 100 ? -8.433 1.049 11.444 1.00 93.44 100 ILE A N 1
ATOM 776 C CA . ILE A 1 100 ? -8.831 1.163 10.041 1.00 93.44 100 ILE A CA 1
ATOM 777 C C . ILE A 1 100 ? -9.524 -0.127 9.577 1.00 93.44 100 ILE A C 1
ATOM 779 O O . ILE A 1 100 ? -9.156 -1.224 10.012 1.00 93.44 100 ILE A O 1
ATOM 783 N N . PRO A 1 101 ? -10.529 -0.037 8.692 1.00 93.75 101 PRO A N 1
ATOM 784 C CA . PRO A 1 101 ? -11.157 -1.227 8.143 1.00 93.75 101 PRO A CA 1
ATOM 785 C C . PRO A 1 101 ? -10.176 -2.013 7.263 1.00 93.75 101 PRO A C 1
ATOM 787 O O . PRO A 1 101 ? -9.411 -1.443 6.480 1.00 93.75 101 PRO A O 1
ATOM 790 N N . SER A 1 102 ? -10.260 -3.343 7.349 1.00 96.06 102 SER A N 1
ATOM 791 C CA . SER A 1 102 ? -9.688 -4.217 6.321 1.00 96.06 102 SER A CA 1
ATOM 792 C C . SER A 1 102 ? -10.432 -4.019 5.000 1.00 96.06 102 SER A C 1
ATOM 794 O O . SER A 1 102 ? -11.646 -3.794 4.991 1.00 96.06 102 SER A O 1
ATOM 796 N N . GLY A 1 103 ? -9.712 -4.117 3.890 1.00 96.62 103 GLY A N 1
ATOM 797 C CA . GLY A 1 103 ? -10.261 -3.950 2.553 1.00 96.62 103 GLY A CA 1
ATOM 798 C C . GLY A 1 103 ? -9.302 -3.253 1.599 1.00 96.62 103 GLY A C 1
ATOM 799 O O . GLY A 1 103 ? -8.101 -3.137 1.847 1.00 96.62 103 GLY A O 1
ATOM 800 N N . ARG A 1 104 ? -9.871 -2.769 0.501 1.00 97.75 104 ARG A N 1
ATOM 801 C CA . ARG A 1 104 ? -9.167 -2.098 -0.581 1.00 97.75 104 ARG A CA 1
ATOM 802 C C . ARG A 1 104 ? -9.180 -0.589 -0.399 1.00 97.75 104 ARG A C 1
ATOM 804 O O . ARG A 1 104 ? -10.237 0.037 -0.280 1.00 97.75 104 ARG A O 1
ATOM 811 N N . TRP A 1 105 ? -7.996 -0.013 -0.521 1.00 98.25 105 TRP A N 1
ATOM 812 C CA . TRP A 1 105 ? -7.746 1.418 -0.537 1.00 98.25 105 TRP A CA 1
ATOM 813 C C . TRP A 1 105 ? -7.173 1.818 -1.891 1.00 98.25 105 TRP A C 1
ATOM 815 O O . TRP A 1 105 ? -6.307 1.127 -2.434 1.00 98.25 105 TRP A O 1
ATOM 825 N N . THR A 1 106 ? -7.643 2.927 -2.458 1.00 98.31 106 THR A N 1
ATOM 826 C CA . THR A 1 106 ? -7.140 3.421 -3.745 1.00 98.31 106 THR A CA 1
ATOM 827 C C .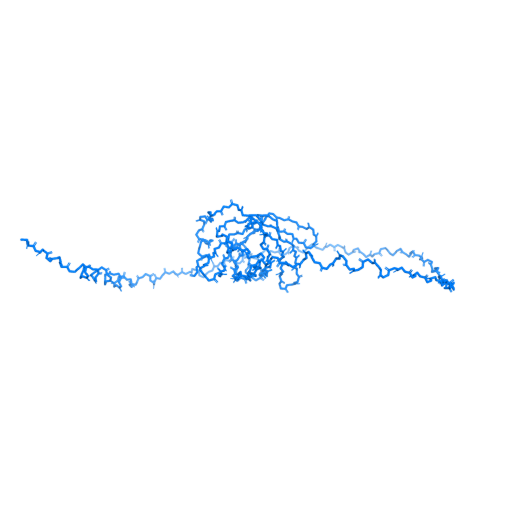 THR A 1 106 ? -6.857 4.912 -3.709 1.00 98.31 106 THR A C 1
ATOM 829 O O . THR A 1 106 ? -7.468 5.657 -2.953 1.00 98.31 106 THR A O 1
ATOM 832 N N . GLY A 1 107 ? -5.891 5.362 -4.504 1.00 98.00 107 GLY A N 1
ATOM 833 C CA . GLY A 1 107 ? -5.563 6.778 -4.592 1.00 98.00 107 GLY A CA 1
ATOM 834 C C . GLY A 1 107 ? -4.305 7.031 -5.406 1.00 98.00 107 GLY A C 1
ATOM 835 O O . GLY A 1 107 ? -4.155 6.491 -6.500 1.00 98.00 107 GLY A O 1
ATOM 836 N N . ASN A 1 108 ? -3.405 7.871 -4.902 1.00 97.75 108 ASN A N 1
ATOM 837 C CA . ASN A 1 108 ? -2.236 8.350 -5.630 1.00 97.75 108 ASN A CA 1
ATOM 838 C C . ASN A 1 108 ? -0.924 7.961 -4.948 1.00 97.75 108 ASN A C 1
ATOM 840 O O . ASN A 1 108 ? -0.759 8.142 -3.743 1.00 97.75 108 ASN A O 1
ATOM 844 N N . TRP A 1 109 ? 0.034 7.536 -5.769 1.00 97.44 109 TRP A N 1
ATOM 845 C CA . TRP A 1 109 ? 1.447 7.390 -5.441 1.00 97.44 109 TRP A CA 1
ATOM 846 C C . TRP A 1 109 ? 2.244 8.441 -6.204 1.00 97.44 109 TRP A C 1
ATOM 848 O O . TRP A 1 109 ? 2.298 8.418 -7.437 1.00 97.44 109 TRP A O 1
ATOM 858 N N . GLY A 1 110 ? 2.843 9.388 -5.491 1.00 96.25 110 GLY A N 1
ATOM 859 C CA . GLY A 1 110 ? 3.664 10.447 -6.066 1.00 96.25 110 GLY A CA 1
ATOM 860 C C . GLY A 1 110 ? 5.142 10.231 -5.781 1.00 96.25 110 GLY A C 1
ATOM 861 O O . GLY A 1 110 ? 5.497 9.850 -4.674 1.00 96.25 110 GLY A O 1
ATOM 862 N N . LYS A 1 111 ? 6.010 10.530 -6.748 1.00 94.62 111 LYS A N 1
ATOM 863 C CA . LYS A 1 111 ? 7.455 10.705 -6.550 1.00 94.62 111 LYS A CA 1
ATOM 864 C C . LYS A 1 111 ? 7.777 12.183 -6.327 1.00 94.62 111 LYS A C 1
ATOM 866 O O . LYS A 1 111 ? 7.081 13.057 -6.847 1.00 94.62 111 LYS A O 1
ATOM 871 N N . SER A 1 112 ? 8.869 12.467 -5.624 1.00 89.44 112 SER A N 1
ATOM 872 C CA . SER A 1 112 ? 9.374 13.833 -5.406 1.00 89.44 112 SER A CA 1
ATOM 873 C C . SER A 1 112 ? 9.618 14.624 -6.701 1.00 89.44 112 SER A C 1
ATOM 875 O O . SER A 1 112 ? 9.441 15.837 -6.722 1.00 89.44 112 SER A O 1
ATOM 877 N N . ASN A 1 113 ? 9.938 13.943 -7.805 1.00 88.56 113 ASN A N 1
ATOM 878 C CA . ASN A 1 113 ? 10.119 14.555 -9.126 1.00 88.56 113 ASN A CA 1
ATOM 879 C C . ASN A 1 113 ? 8.804 14.927 -9.850 1.00 88.56 113 ASN A C 1
ATOM 881 O O . ASN A 1 113 ? 8.835 15.288 -11.024 1.00 88.56 113 ASN A O 1
ATOM 885 N N . GLY A 1 114 ? 7.649 14.787 -9.192 1.00 89.38 114 GLY A N 1
ATOM 886 C CA . GLY A 1 114 ? 6.333 15.123 -9.742 1.00 89.38 114 GLY A CA 1
ATOM 887 C C . GLY A 1 114 ? 5.630 13.986 -10.488 1.00 89.38 114 GLY A C 1
ATOM 888 O O . GLY A 1 114 ? 4.446 14.121 -10.796 1.00 89.38 114 GLY A O 1
ATOM 889 N N . THR A 1 115 ? 6.298 12.852 -10.732 1.00 92.62 115 THR A N 1
ATOM 890 C CA . THR A 1 115 ? 5.655 11.668 -11.333 1.00 92.62 115 THR A CA 1
ATOM 891 C C . THR A 1 115 ? 4.563 11.139 -10.409 1.00 92.62 115 THR A C 1
ATOM 893 O O . THR A 1 115 ? 4.788 11.014 -9.206 1.00 92.62 115 THR A O 1
ATOM 896 N N . ARG A 1 116 ? 3.392 10.795 -10.953 1.00 95.50 116 ARG A N 1
ATOM 897 C CA . ARG A 1 116 ? 2.264 10.245 -10.187 1.00 95.50 116 ARG A CA 1
ATOM 898 C C . ARG A 1 116 ? 1.666 9.026 -10.876 1.00 95.50 116 ARG A C 1
ATOM 900 O O . ARG A 1 116 ? 1.658 8.9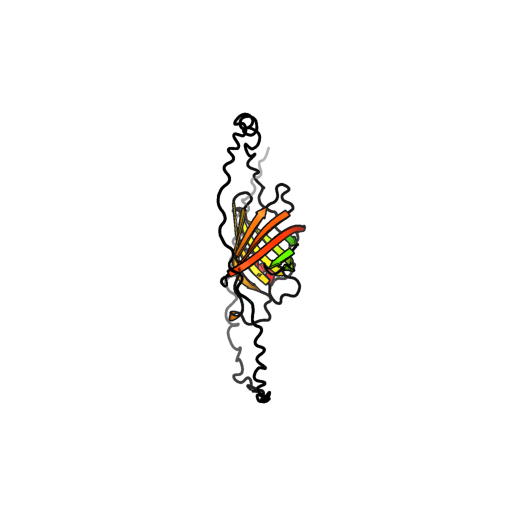55 -12.103 1.00 95.50 116 ARG A O 1
ATOM 907 N N . GLY A 1 117 ? 1.142 8.097 -10.087 1.00 96.50 117 GLY A N 1
ATOM 908 C CA . GLY A 1 117 ? 0.387 6.944 -10.567 1.00 96.50 117 GLY A CA 1
ATOM 909 C C . GLY A 1 117 ? -0.747 6.577 -9.618 1.00 96.50 117 GLY A C 1
ATOM 910 O O . GLY A 1 117 ? -0.711 6.919 -8.437 1.00 96.50 117 GLY A O 1
ATOM 911 N N . THR A 1 118 ? -1.757 5.881 -10.137 1.00 98.12 118 THR A N 1
ATOM 912 C CA . THR A 1 118 ? -2.838 5.336 -9.310 1.00 98.12 118 THR A CA 1
ATOM 913 C C . THR A 1 118 ? -2.292 4.209 -8.448 1.00 98.12 118 THR A C 1
ATOM 915 O O . THR A 1 118 ? -1.701 3.275 -8.983 1.00 98.12 118 THR A O 1
ATOM 918 N N . PHE A 1 119 ? -2.502 4.294 -7.143 1.00 98.31 119 PHE A N 1
ATOM 919 C CA . PHE A 1 119 ? -2.072 3.308 -6.161 1.00 98.31 119 PHE A CA 1
ATOM 920 C C . PHE A 1 119 ? -3.265 2.506 -5.660 1.00 98.31 119 PHE A C 1
ATOM 922 O O . PHE A 1 119 ? -4.324 3.076 -5.395 1.00 98.31 119 PHE A O 1
ATOM 929 N N . THR A 1 120 ? -3.081 1.201 -5.514 1.00 98.19 120 THR A N 1
ATOM 930 C CA . THR A 1 120 ? -4.020 0.299 -4.849 1.00 98.19 120 THR A CA 1
ATOM 931 C C . THR A 1 120 ? -3.292 -0.378 -3.703 1.00 98.19 120 THR A C 1
ATOM 933 O O . THR A 1 120 ? -2.182 -0.867 -3.900 1.00 98.19 120 THR A O 1
ATOM 936 N N . LEU A 1 121 ? -3.919 -0.404 -2.530 1.00 98.44 121 LEU A N 1
ATOM 937 C CA . LEU A 1 121 ? -3.416 -1.046 -1.325 1.00 98.44 121 LEU A CA 1
ATOM 938 C C . LEU A 1 121 ? -4.523 -1.918 -0.724 1.00 98.44 121 LEU A C 1
ATOM 940 O O . LEU A 1 121 ? -5.547 -1.414 -0.269 1.00 98.44 121 LEU A O 1
ATOM 944 N N . GLU A 1 122 ? -4.313 -3.226 -0.734 1.00 98.06 122 GLU A N 1
ATOM 945 C CA . GLU A 1 122 ? -5.151 -4.203 -0.040 1.00 98.06 122 GLU A CA 1
ATOM 946 C C . GLU A 1 122 ? -4.645 -4.332 1.390 1.00 98.06 122 GLU A C 1
ATOM 948 O O . GLU A 1 122 ? -3.455 -4.567 1.583 1.00 98.06 122 GLU A O 1
ATOM 953 N N . VAL A 1 123 ? -5.514 -4.170 2.384 1.00 98.00 123 VAL A N 1
ATOM 954 C CA . VAL A 1 123 ? -5.137 -4.142 3.800 1.00 98.00 123 VAL A CA 1
ATOM 955 C C . VAL A 1 123 ? -5.948 -5.170 4.577 1.00 98.00 123 VAL A C 1
ATOM 957 O O . VAL A 1 123 ? -7.175 -5.171 4.527 1.00 98.00 123 VAL A O 1
ATOM 960 N N . ALA A 1 124 ? -5.261 -6.006 5.348 1.00 97.50 124 ALA A N 1
ATOM 961 C CA . ALA A 1 124 ? -5.845 -6.858 6.372 1.00 97.50 124 ALA A CA 1
ATOM 962 C C . ALA A 1 124 ? -5.328 -6.430 7.750 1.00 97.50 124 ALA A C 1
ATOM 964 O O . ALA A 1 124 ? -4.134 -6.169 7.919 1.00 97.50 124 ALA A O 1
ATOM 965 N N . VAL A 1 125 ? -6.230 -6.366 8.727 1.00 96.00 125 VAL A N 1
ATOM 966 C CA . VAL A 1 125 ? -5.962 -5.934 10.106 1.00 96.00 125 VAL A CA 1
ATOM 967 C C . VAL A 1 125 ? -6.435 -7.022 11.066 1.00 96.00 125 VAL A C 1
ATOM 969 O O . VAL A 1 125 ? -7.532 -7.555 10.887 1.00 96.00 125 VAL A O 1
ATOM 972 N N . ASN A 1 126 ? -5.628 -7.363 12.074 1.00 95.44 126 ASN A N 1
ATOM 973 C CA . ASN A 1 126 ? -6.026 -8.302 13.129 1.00 95.44 126 ASN A CA 1
ATOM 974 C C . ASN A 1 126 ? -6.510 -7.592 14.406 1.00 95.44 126 ASN A C 1
ATOM 976 O O . ASN A 1 126 ? -6.560 -6.367 14.496 1.00 95.44 126 ASN A O 1
ATOM 980 N N . ASP A 1 127 ? -6.852 -8.380 15.423 1.00 92.69 127 ASP A N 1
ATOM 981 C CA . ASP A 1 127 ? -7.318 -7.923 16.737 1.00 92.69 127 ASP A CA 1
ATOM 982 C C . ASP A 1 127 ? -6.257 -7.167 17.559 1.00 92.69 127 ASP A C 1
ATOM 984 O O . ASP A 1 127 ? -6.593 -6.506 18.542 1.00 92.69 127 ASP A O 1
ATOM 988 N N . LYS A 1 128 ? -4.985 -7.228 17.150 1.00 92.31 128 LYS A N 1
ATOM 989 C CA . LYS A 1 128 ? -3.848 -6.543 17.782 1.00 92.31 128 LYS A CA 1
ATOM 990 C C . LYS A 1 128 ? -3.417 -5.275 17.041 1.00 92.31 128 LYS A C 1
ATOM 992 O O . LYS A 1 128 ? -2.369 -4.725 17.370 1.00 92.31 128 LYS A O 1
ATOM 997 N N . ASN A 1 129 ? -4.199 -4.808 16.064 1.00 91.56 129 ASN A N 1
ATOM 998 C CA . ASN A 1 129 ? -3.847 -3.693 15.174 1.00 91.56 129 ASN A CA 1
ATOM 999 C C . ASN A 1 129 ? -2.544 -3.919 14.389 1.00 91.56 129 ASN A C 1
ATOM 1001 O O . ASN A 1 129 ? -1.881 -2.960 13.987 1.00 91.56 129 ASN A O 1
ATOM 1005 N N . GLU A 1 130 ? -2.165 -5.177 14.167 1.00 96.25 130 GLU A N 1
ATOM 1006 C CA . GLU A 1 130 ? -1.130 -5.511 13.198 1.00 96.25 130 GLU A CA 1
ATOM 1007 C C . GLU A 1 130 ? -1.753 -5.487 11.805 1.00 96.25 130 GLU A C 1
ATOM 1009 O O . GLU A 1 130 ? -2.895 -5.909 11.604 1.00 96.25 130 GLU A O 1
ATOM 1014 N N . LEU A 1 131 ? -0.986 -4.997 10.838 1.00 98.00 131 LEU A N 1
ATOM 1015 C CA . LEU A 1 131 ? -1.409 -4.858 9.457 1.00 98.00 131 LEU A CA 1
ATOM 1016 C C . LEU A 1 131 ? -0.552 -5.743 8.570 1.00 98.00 131 LEU A C 1
ATOM 1018 O O . LEU A 1 131 ? 0.681 -5.749 8.662 1.00 98.00 131 LEU A O 1
ATOM 1022 N N . ARG A 1 132 ? -1.217 -6.417 7.639 1.00 98.31 132 ARG A N 1
ATOM 1023 C CA . ARG A 1 132 ? -0.599 -6.933 6.423 1.00 98.31 132 ARG A CA 1
ATOM 1024 C C . ARG A 1 132 ? -1.217 -6.219 5.245 1.00 98.31 132 ARG A C 1
ATOM 1026 O O . ARG A 1 132 ? -2.431 -6.032 5.209 1.00 98.31 132 ARG A O 1
ATOM 1033 N N . ALA A 1 133 ? -0.390 -5.809 4.295 1.00 98.31 133 ALA A N 1
ATOM 1034 C CA . ALA A 1 133 ? -0.887 -5.132 3.114 1.00 98.31 133 ALA A CA 1
ATOM 1035 C C . ALA A 1 133 ? -0.182 -5.592 1.842 1.00 98.31 133 ALA A C 1
ATOM 1037 O O . ALA A 1 133 ? 0.974 -6.004 1.884 1.00 98.31 133 ALA A O 1
ATOM 1038 N N . ALA A 1 134 ? -0.875 -5.501 0.713 1.00 98.19 134 ALA A N 1
ATOM 1039 C CA . ALA A 1 134 ? -0.315 -5.718 -0.612 1.00 98.19 134 ALA A CA 1
ATOM 1040 C C . ALA A 1 134 ? -0.627 -4.499 -1.483 1.00 98.19 134 ALA A C 1
ATOM 1042 O O . ALA A 1 134 ? -1.791 -4.144 -1.659 1.00 98.19 134 ALA A O 1
ATOM 1043 N N . GLY A 1 135 ? 0.407 -3.839 -2.001 1.00 97.62 135 GLY A N 1
ATOM 1044 C CA . GLY A 1 135 ? 0.282 -2.586 -2.739 1.00 97.62 135 GLY A CA 1
ATOM 1045 C C . GLY A 1 135 ? 0.824 -2.668 -4.161 1.00 97.62 135 GLY A C 1
ATOM 1046 O O . GLY A 1 135 ? 1.827 -3.331 -4.414 1.00 97.62 135 GLY A O 1
ATOM 1047 N N . THR A 1 136 ? 0.199 -1.962 -5.101 1.00 96.94 136 THR A N 1
ATOM 1048 C CA . THR A 1 136 ? 0.735 -1.789 -6.458 1.00 96.94 136 THR A CA 1
ATOM 1049 C C . THR A 1 136 ? 0.361 -0.435 -7.048 1.00 96.94 136 THR A C 1
ATOM 1051 O O . THR A 1 136 ? -0.694 0.128 -6.747 1.00 96.94 136 THR A O 1
ATOM 1054 N N . VAL A 1 137 ? 1.210 0.080 -7.936 1.00 96.44 137 VAL A N 1
ATOM 1055 C CA . VAL A 1 137 ? 0.910 1.259 -8.753 1.00 96.44 137 VAL A CA 1
ATOM 1056 C C . VAL A 1 137 ? 0.494 0.801 -10.147 1.00 96.44 137 VAL A C 1
ATOM 1058 O O . VAL A 1 137 ? 1.118 -0.073 -10.747 1.00 96.44 137 VAL A O 1
ATOM 1061 N N . LYS A 1 138 ? -0.551 1.408 -10.710 1.00 95.25 138 LYS A N 1
ATOM 1062 C CA . LYS A 1 138 ? -1.056 1.086 -12.048 1.00 95.25 138 LYS A CA 1
ATOM 1063 C C . LYS A 1 138 ? 0.074 1.094 -13.085 1.00 95.25 138 LYS A C 1
ATOM 1065 O O . LYS A 1 138 ? 0.762 2.096 -13.268 1.00 95.25 138 LYS A O 1
ATOM 1070 N N . GLY A 1 139 ? 0.213 -0.024 -13.797 1.00 91.38 139 GLY A N 1
ATOM 1071 C CA . GLY A 1 139 ? 1.250 -0.234 -14.811 1.00 91.38 139 GLY A CA 1
ATOM 1072 C C . GLY A 1 139 ? 2.557 -0.822 -14.272 1.00 91.38 139 GLY A C 1
ATOM 1073 O O . GLY A 1 139 ? 3.428 -1.170 -15.068 1.00 91.38 139 GLY A O 1
ATOM 1074 N N . TRP A 1 140 ? 2.709 -0.973 -12.954 1.00 91.38 140 TRP A N 1
ATOM 1075 C CA . TRP A 1 140 ? 3.831 -1.710 -12.383 1.00 91.38 140 TRP A CA 1
ATOM 1076 C C . TRP A 1 140 ? 3.656 -3.212 -12.583 1.00 91.38 140 TRP A C 1
ATOM 1078 O O . TRP A 1 140 ? 2.557 -3.738 -12.751 1.00 91.38 140 TRP A O 1
ATOM 1088 N N . THR A 1 141 ? 4.788 -3.905 -12.597 1.00 89.06 141 THR A N 1
ATOM 1089 C CA . THR A 1 141 ? 4.864 -5.343 -12.861 1.00 89.06 141 THR A CA 1
ATOM 1090 C C . THR A 1 141 ? 4.903 -6.181 -11.595 1.00 89.06 141 THR A C 1
ATOM 1092 O O . THR A 1 141 ? 5.197 -7.364 -11.702 1.00 89.06 141 THR A O 1
ATOM 1095 N N . CYS A 1 142 ? 4.704 -5.583 -10.423 1.00 91.44 142 CYS A N 1
ATOM 1096 C CA . CYS A 1 142 ? 4.805 -6.248 -9.133 1.00 91.44 142 CYS A CA 1
ATOM 1097 C C . CYS A 1 142 ? 3.793 -5.672 -8.145 1.00 91.44 142 CYS A C 1
ATOM 1099 O O . CYS A 1 142 ? 3.323 -4.538 -8.283 1.00 91.44 142 CYS A O 1
ATOM 1101 N N . TRP A 1 143 ? 3.507 -6.476 -7.133 1.00 96.00 143 TRP A N 1
ATOM 1102 C CA . TRP A 1 143 ? 2.814 -6.076 -5.923 1.00 96.00 143 TRP A CA 1
ATOM 1103 C C . TRP A 1 143 ? 3.789 -6.206 -4.767 1.00 96.00 143 TRP A C 1
ATOM 1105 O O . TRP A 1 143 ? 4.410 -7.254 -4.609 1.00 96.00 143 TRP A O 1
ATOM 1115 N N . GLU A 1 144 ? 3.943 -5.161 -3.975 1.00 96.50 144 GLU A N 1
ATOM 1116 C CA . GLU A 1 144 ? 4.785 -5.197 -2.789 1.00 96.50 144 GLU A CA 1
ATOM 1117 C C . GLU A 1 144 ? 3.967 -5.590 -1.562 1.00 96.50 144 GLU A C 1
ATOM 1119 O O . GLU A 1 144 ? 2.828 -5.155 -1.401 1.00 96.50 144 GLU A O 1
ATOM 1124 N N . VAL A 1 145 ? 4.541 -6.439 -0.713 1.00 97.62 145 VAL A N 1
ATOM 1125 C CA . VAL A 1 145 ? 3.917 -6.936 0.513 1.00 97.62 145 VAL A CA 1
ATOM 1126 C C . VAL A 1 145 ? 4.511 -6.214 1.707 1.00 97.62 145 VAL A C 1
ATOM 1128 O O . VAL A 1 145 ? 5.720 -6.258 1.935 1.00 97.62 145 VAL A O 1
ATOM 1131 N N . PHE A 1 146 ? 3.649 -5.629 2.524 1.00 98.44 146 PHE A N 1
ATOM 1132 C CA . PHE A 1 146 ? 4.009 -4.840 3.688 1.00 98.44 146 PHE A CA 1
ATOM 1133 C C . PHE A 1 146 ? 3.520 -5.481 4.984 1.00 98.44 146 PHE A C 1
ATOM 1135 O O . PHE A 1 146 ? 2.479 -6.144 5.023 1.00 98.44 146 PHE A O 1
ATOM 1142 N N . ARG A 1 147 ? 4.248 -5.215 6.070 1.00 98.38 147 ARG A N 1
ATOM 1143 C CA . ARG A 1 147 ? 3.818 -5.495 7.444 1.00 98.38 147 ARG A CA 1
ATOM 1144 C C . ARG A 1 147 ? 3.986 -4.270 8.316 1.00 98.38 147 ARG A C 1
ATOM 1146 O O . ARG A 1 147 ? 4.936 -3.511 8.131 1.00 98.38 147 ARG A O 1
ATOM 1153 N N . GLY A 1 148 ? 3.102 -4.099 9.285 1.00 98.00 148 GLY A N 1
ATOM 1154 C CA . GLY A 1 148 ? 3.178 -2.945 10.161 1.00 98.00 148 GLY A CA 1
ATOM 1155 C C . GLY A 1 148 ? 2.174 -2.942 11.290 1.00 98.00 148 GLY A C 1
ATOM 1156 O O . GLY A 1 148 ? 1.547 -3.958 11.581 1.00 98.00 148 GLY A O 1
ATOM 1157 N N . VAL A 1 149 ? 2.045 -1.780 11.919 1.00 96.81 149 VAL A N 1
ATOM 1158 C CA . VAL A 1 149 ? 1.161 -1.545 13.064 1.00 96.81 149 VAL A CA 1
ATOM 1159 C C . VAL A 1 149 ? 0.473 -0.190 12.935 1.00 96.81 149 VAL A C 1
ATOM 1161 O O . VAL A 1 149 ? 1.024 0.741 12.334 1.00 96.81 149 VAL A O 1
ATOM 1164 N N . GLN A 1 150 ? -0.731 -0.093 13.498 1.00 95.94 150 GLN A N 1
ATOM 1165 C CA . GLN A 1 150 ? -1.432 1.171 13.695 1.00 95.94 150 GLN A CA 1
ATOM 1166 C C . GLN A 1 150 ? -1.279 1.622 15.153 1.00 95.94 150 GLN A C 1
ATOM 1168 O O . GLN A 1 150 ? -1.630 0.896 16.082 1.00 95.94 150 GLN A O 1
ATOM 1173 N N . GLU A 1 151 ? -0.813 2.854 15.342 1.00 95.25 151 GLU A N 1
ATOM 1174 C CA . GLU A 1 151 ? -0.675 3.523 16.635 1.00 95.25 151 GLU A CA 1
ATOM 1175 C C . GLU A 1 151 ? -1.456 4.844 16.605 1.00 95.25 151 GLU A C 1
ATOM 1177 O O . GLU A 1 151 ? -0.968 5.875 16.137 1.00 95.25 151 GLU A O 1
ATOM 1182 N N . GLY A 1 152 ? -2.703 4.814 17.083 1.00 93.00 152 GLY A N 1
ATOM 1183 C CA . GLY A 1 152 ? -3.610 5.961 16.982 1.00 93.00 152 GLY A CA 1
ATOM 1184 C C . GLY A 1 152 ? -3.963 6.266 15.524 1.00 93.00 152 GLY A C 1
ATOM 1185 O O . GLY A 1 152 ? -4.508 5.409 14.828 1.00 93.00 152 GLY A O 1
ATOM 1186 N N . ASP A 1 153 ? -3.644 7.477 15.068 1.00 94.81 153 ASP A N 1
ATOM 1187 C CA . ASP A 1 153 ? -3.836 7.926 13.684 1.00 94.81 153 ASP A CA 1
ATOM 1188 C C . ASP A 1 153 ? -2.685 7.536 12.756 1.00 94.81 153 ASP A C 1
ATOM 1190 O O . ASP A 1 153 ? -2.780 7.745 11.550 1.00 94.81 153 ASP A O 1
ATOM 1194 N N . LYS A 1 154 ? -1.596 6.974 13.284 1.00 96.88 154 LYS A N 1
ATOM 1195 C CA . LYS A 1 154 ? -0.392 6.673 12.509 1.00 96.88 154 LYS A CA 1
ATOM 1196 C C . LYS A 1 154 ? -0.342 5.211 12.116 1.00 96.88 154 LYS A C 1
ATOM 1198 O O . LYS A 1 154 ? -0.573 4.328 12.935 1.00 96.88 154 LYS A O 1
ATOM 1203 N N . ILE A 1 155 ? 0.054 4.960 10.877 1.00 97.69 155 ILE A N 1
ATOM 1204 C CA . ILE A 1 155 ? 0.338 3.627 10.354 1.00 97.69 155 ILE A CA 1
ATOM 1205 C C . ILE A 1 155 ? 1.761 3.632 9.813 1.00 97.69 155 ILE A C 1
ATOM 1207 O O . ILE A 1 155 ? 2.120 4.488 9.004 1.00 97.69 155 ILE A O 1
ATOM 1211 N N . THR A 1 156 ? 2.561 2.658 10.236 1.00 97.94 156 THR A N 1
ATOM 1212 C CA . THR A 1 156 ? 3.897 2.424 9.677 1.00 97.94 156 THR A CA 1
ATOM 1213 C C . THR A 1 156 ? 3.940 1.033 9.078 1.00 97.94 156 THR A C 1
ATOM 1215 O O . THR A 1 156 ? 3.673 0.060 9.774 1.00 97.94 156 THR A O 1
ATOM 1218 N N . LEU A 1 157 ? 4.287 0.943 7.799 1.00 98.50 157 LEU A N 1
ATOM 1219 C CA . LEU A 1 157 ? 4.360 -0.277 7.006 1.00 98.50 157 LEU A CA 1
ATOM 1220 C C . LEU A 1 157 ? 5.785 -0.436 6.466 1.00 98.50 157 LEU A C 1
ATOM 1222 O O . LEU A 1 157 ? 6.341 0.484 5.874 1.00 98.50 157 LEU A O 1
ATOM 1226 N N . SER A 1 158 ? 6.372 -1.612 6.651 1.00 98.31 158 SER A N 1
ATOM 1227 C CA . SER A 1 158 ? 7.669 -1.985 6.083 1.00 98.31 158 SER A CA 1
ATOM 1228 C C . SER A 1 158 ? 7.476 -3.037 5.005 1.00 98.31 158 SER A C 1
ATOM 1230 O O . SER A 1 158 ? 6.823 -4.054 5.253 1.00 98.31 158 SER A O 1
ATOM 1232 N N . GLY A 1 159 ? 8.051 -2.810 3.827 1.00 97.56 159 GLY A N 1
ATOM 1233 C CA . GLY A 1 159 ? 8.102 -3.796 2.762 1.00 97.56 159 GLY A CA 1
ATOM 1234 C C . GLY A 1 159 ? 8.869 -5.044 3.200 1.00 97.56 159 GLY A C 1
ATOM 1235 O O . GLY A 1 159 ? 9.931 -4.973 3.822 1.00 97.56 159 GLY A O 1
ATOM 1236 N N . THR A 1 160 ? 8.305 -6.208 2.899 1.00 96.06 160 THR A N 1
ATOM 1237 C CA . THR A 1 160 ? 8.823 -7.531 3.295 1.00 96.06 160 THR A CA 1
ATOM 1238 C C . THR A 1 160 ? 9.091 -8.451 2.109 1.00 96.06 160 THR A C 1
ATOM 1240 O O . THR A 1 160 ? 9.788 -9.452 2.256 1.00 96.06 160 THR A O 1
ATOM 1243 N N . GLY A 1 161 ? 8.570 -8.115 0.930 1.00 94.31 161 GLY A N 1
ATOM 1244 C CA . GLY A 1 161 ? 8.770 -8.880 -0.291 1.00 94.31 161 GLY A CA 1
ATOM 1245 C C . GLY A 1 161 ? 7.865 -8.396 -1.415 1.00 94.31 161 GLY A C 1
ATOM 1246 O O . GLY A 1 161 ? 7.120 -7.434 -1.256 1.00 94.31 161 GLY A O 1
ATOM 1247 N N . VAL A 1 162 ? 7.913 -9.091 -2.547 1.00 95.06 162 VAL A N 1
ATOM 1248 C CA . VAL A 1 162 ? 7.075 -8.809 -3.716 1.00 95.06 162 VAL A CA 1
ATOM 1249 C C . VAL A 1 162 ? 6.376 -10.080 -4.192 1.00 95.06 162 VAL A C 1
ATOM 1251 O O . VAL A 1 162 ? 6.947 -11.167 -4.140 1.00 95.06 162 VAL A O 1
ATOM 1254 N N . ILE A 1 163 ? 5.152 -9.935 -4.689 1.00 93.69 163 ILE A N 1
ATOM 1255 C CA . ILE A 1 163 ? 4.363 -10.975 -5.361 1.00 93.69 163 ILE A CA 1
ATOM 1256 C C . ILE A 1 163 ? 3.998 -10.512 -6.775 1.00 93.69 163 ILE A C 1
ATOM 1258 O O . ILE A 1 163 ? 4.180 -9.338 -7.127 1.00 93.69 163 ILE A O 1
ATOM 1262 N N . LYS A 1 164 ? 3.513 -11.440 -7.612 1.00 87.00 164 LYS A N 1
ATOM 1263 C CA . LYS A 1 164 ? 3.132 -11.172 -9.011 1.00 87.00 164 LYS A CA 1
ATOM 1264 C C . LYS A 1 164 ? 4.207 -10.452 -9.836 1.00 87.00 164 LYS A C 1
ATOM 1266 O O . LYS A 1 164 ? 3.890 -9.700 -10.755 1.00 87.00 164 LYS A O 1
ATOM 1271 N N . ASN A 1 165 ? 5.477 -10.648 -9.490 1.00 85.31 165 ASN A N 1
ATOM 1272 C CA . ASN A 1 165 ? 6.587 -9.899 -10.056 1.00 85.31 165 ASN A CA 1
ATOM 1273 C C . ASN A 1 165 ? 7.088 -10.522 -11.370 1.00 85.31 165 ASN A C 1
ATOM 1275 O O . ASN A 1 165 ? 7.377 -11.715 -11.426 1.00 85.31 165 ASN A O 1
ATOM 1279 N N . LYS A 1 166 ? 7.232 -9.705 -12.420 1.00 85.62 166 LYS A N 1
ATOM 1280 C CA . LYS A 1 166 ? 7.810 -10.124 -13.715 1.00 85.62 166 LYS A CA 1
ATOM 1281 C C . LYS A 1 166 ? 9.297 -9.790 -13.887 1.00 85.62 166 LYS A C 1
ATOM 1283 O O . LYS A 1 166 ? 9.884 -10.190 -14.889 1.00 85.62 166 LYS A O 1
ATOM 1288 N N . ARG A 1 167 ? 9.896 -9.019 -12.978 1.00 81.62 167 ARG A N 1
ATOM 1289 C CA . ARG A 1 167 ? 11.316 -8.633 -13.018 1.00 81.62 167 ARG A CA 1
ATOM 1290 C C . ARG A 1 167 ? 12.143 -9.473 -12.027 1.00 81.62 167 ARG A C 1
ATOM 1292 O O . ARG A 1 167 ? 11.573 -10.041 -11.097 1.00 81.62 167 ARG A O 1
ATOM 1299 N N . PRO A 1 168 ? 13.475 -9.538 -12.189 1.00 81.00 168 PRO A N 1
ATOM 1300 C CA . PRO A 1 168 ? 14.374 -10.166 -11.219 1.00 81.00 168 PRO A CA 1
ATOM 1301 C C . PRO A 1 168 ? 14.256 -9.565 -9.805 1.00 81.00 168 PRO A C 1
ATOM 1303 O O . PRO A 1 168 ? 14.006 -8.370 -9.653 1.00 81.00 168 PRO A O 1
ATOM 1306 N N . ALA A 1 169 ? 14.417 -10.396 -8.770 1.00 76.25 169 ALA A N 1
ATOM 1307 C CA . ALA A 1 169 ? 14.213 -9.998 -7.371 1.00 76.25 169 ALA A CA 1
ATOM 1308 C C . ALA A 1 169 ? 15.266 -9.001 -6.850 1.00 76.25 169 ALA A C 1
ATOM 1310 O O . ALA A 1 169 ? 14.961 -8.182 -5.991 1.00 76.25 169 ALA A O 1
ATOM 1311 N N . ASP A 1 170 ? 16.482 -9.042 -7.392 1.00 79.75 170 ASP A N 1
ATOM 1312 C CA . ASP A 1 170 ? 17.606 -8.156 -7.066 1.00 79.75 170 ASP A CA 1
ATOM 1313 C C . ASP A 1 170 ? 17.417 -6.709 -7.550 1.00 79.75 170 ASP A C 1
ATOM 1315 O O . ASP A 1 170 ? 18.164 -5.822 -7.151 1.00 79.75 170 ASP A O 1
ATOM 1319 N N . GLN A 1 171 ? 16.408 -6.455 -8.386 1.00 82.12 171 GLN A N 1
ATOM 1320 C CA . GLN A 1 171 ? 16.096 -5.124 -8.916 1.00 82.12 171 GLN A CA 1
ATOM 1321 C C . GLN A 1 171 ? 15.092 -4.345 -8.062 1.00 82.12 171 GLN A C 1
ATOM 1323 O O . GLN A 1 171 ? 14.662 -3.263 -8.470 1.00 82.12 171 GLN A O 1
ATOM 1328 N N . TYR A 1 172 ? 14.676 -4.899 -6.922 1.00 81.38 172 TYR A N 1
ATOM 1329 C CA . TYR A 1 172 ? 13.669 -4.290 -6.067 1.00 81.38 172 TYR A CA 1
ATOM 1330 C C . TYR A 1 172 ? 14.259 -3.792 -4.769 1.00 81.38 172 TYR A C 1
ATOM 1332 O O . TYR A 1 172 ? 14.808 -4.545 -3.965 1.00 81.38 172 TYR A O 1
ATOM 1340 N N . GLU A 1 173 ? 14.044 -2.508 -4.546 1.00 91.12 173 GLU A N 1
ATOM 1341 C CA . GLU A 1 173 ? 14.142 -1.923 -3.230 1.00 91.12 173 GLU A CA 1
ATOM 1342 C C . GLU A 1 173 ? 12.744 -1.858 -2.648 1.00 91.12 173 GLU A C 1
ATOM 1344 O O . GLU A 1 173 ? 11.826 -1.360 -3.291 1.00 91.12 173 GLU A O 1
ATOM 1349 N N . LEU A 1 174 ? 12.600 -2.435 -1.461 1.00 94.88 174 LEU A N 1
ATOM 1350 C CA . LEU A 1 174 ? 11.339 -2.450 -0.744 1.00 94.88 174 LEU A CA 1
ATOM 1351 C C . LEU A 1 174 ? 11.103 -1.090 -0.090 1.00 94.88 174 LEU A C 1
ATOM 1353 O O . LEU A 1 174 ? 12.015 -0.521 0.525 1.00 94.88 174 LEU A O 1
ATOM 1357 N N . ASP A 1 175 ? 9.873 -0.620 -0.198 1.00 96.94 175 ASP A N 1
ATOM 1358 C CA . ASP A 1 175 ? 9.414 0.649 0.321 1.00 96.94 175 ASP A CA 1
ATOM 1359 C C . ASP A 1 175 ? 9.078 0.555 1.816 1.00 96.94 175 ASP A C 1
ATOM 1361 O O . ASP A 1 175 ? 8.614 -0.453 2.358 1.00 96.94 175 ASP A O 1
ATOM 1365 N N . GLN A 1 176 ? 9.273 1.668 2.509 1.00 98.06 176 GLN A N 1
ATOM 1366 C CA . GLN A 1 176 ? 8.676 1.942 3.808 1.00 98.06 176 GLN A CA 1
ATOM 1367 C C . GLN A 1 176 ? 7.592 2.989 3.623 1.00 98.06 176 GLN A C 1
ATOM 1369 O O . GLN A 1 176 ? 7.825 4.010 2.983 1.00 98.06 176 GLN A O 1
ATOM 1374 N N . ILE A 1 177 ? 6.418 2.754 4.197 1.00 98.44 177 ILE A N 1
ATOM 1375 C CA . ILE A 1 177 ? 5.256 3.629 4.083 1.00 98.44 177 ILE A CA 1
ATOM 1376 C C . ILE A 1 177 ? 4.868 4.124 5.477 1.00 98.44 177 ILE A C 1
ATOM 1378 O O . ILE A 1 177 ? 4.671 3.337 6.400 1.00 98.44 177 ILE A O 1
ATOM 1382 N N . ALA A 1 178 ? 4.721 5.437 5.619 1.00 98.31 178 ALA A N 1
ATOM 1383 C CA . AL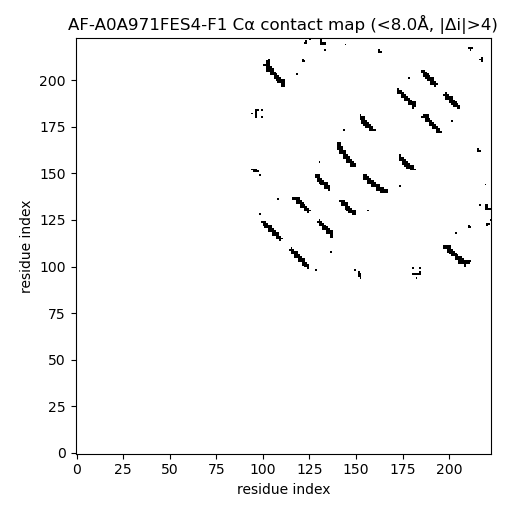A A 1 178 ? 4.194 6.079 6.816 1.00 98.31 178 ALA A CA 1
ATOM 1384 C C . ALA A 1 178 ? 2.932 6.859 6.443 1.00 98.31 178 ALA A C 1
ATOM 1386 O O . ALA A 1 178 ? 3.005 7.772 5.617 1.00 98.31 178 ALA A O 1
ATOM 1387 N N . LEU A 1 179 ? 1.795 6.507 7.041 1.00 98.44 179 LEU A N 1
ATOM 1388 C CA . LEU A 1 179 ? 0.485 7.097 6.771 1.00 98.44 179 LEU A CA 1
ATOM 1389 C C . LEU A 1 179 ? -0.126 7.687 8.044 1.00 98.44 179 LEU A C 1
ATOM 1391 O O . LEU A 1 179 ? 0.148 7.239 9.154 1.00 98.44 179 LEU A O 1
ATOM 1395 N N . HIS A 1 180 ? -0.993 8.668 7.839 1.00 97.50 180 HIS A N 1
ATOM 1396 C CA . HIS A 1 180 ? -1.907 9.240 8.808 1.00 97.50 180 HIS A CA 1
ATOM 1397 C C . HIS A 1 180 ? -3.340 9.007 8.343 1.00 97.50 180 HIS A C 1
ATOM 1399 O O . HIS A 1 180 ? -3.684 9.340 7.203 1.00 97.50 180 HIS A O 1
ATOM 1405 N N . VAL A 1 181 ? -4.162 8.458 9.228 1.00 96.12 181 VAL A N 1
ATOM 1406 C CA . VAL A 1 181 ? -5.598 8.269 9.040 1.00 96.12 181 VAL A CA 1
ATOM 1407 C C . VAL A 1 181 ? -6.290 9.615 9.226 1.00 96.12 181 VAL A C 1
ATOM 1409 O O . VAL A 1 181 ? -6.039 10.334 10.193 1.00 96.12 181 VAL A O 1
ATOM 1412 N N . GLN A 1 182 ? -7.147 9.981 8.280 1.00 94.06 182 GLN A N 1
ATOM 1413 C CA . GLN A 1 182 ? -7.922 11.212 8.370 1.00 94.06 182 GLN A CA 1
ATOM 1414 C C . GLN A 1 182 ? -8.983 11.108 9.479 1.00 94.06 182 GLN A C 1
ATOM 1416 O O . GLN A 1 182 ? -9.414 10.004 9.819 1.00 94.06 182 GLN A O 1
ATOM 1421 N N . PRO A 1 183 ? -9.451 12.238 10.042 1.00 88.38 183 PRO A N 1
ATOM 1422 C CA . PRO A 1 183 ? -10.428 12.220 11.132 1.00 88.38 183 PRO A CA 1
ATOM 1423 C C . PRO A 1 183 ? -11.758 11.540 10.786 1.00 88.38 183 PRO A C 1
ATOM 1425 O O . PRO A 1 183 ? -12.449 11.049 11.665 1.00 88.38 183 PRO A O 1
ATOM 1428 N N . ASP A 1 184 ? -12.151 11.490 9.519 1.00 84.94 184 ASP A N 1
ATOM 1429 C CA . ASP A 1 184 ? -13.363 10.774 9.108 1.00 84.94 184 ASP A CA 1
ATOM 1430 C C . ASP A 1 184 ? -13.163 9.251 8.995 1.00 84.94 184 ASP A C 1
ATOM 1432 O O . ASP A 1 184 ? -14.132 8.516 8.808 1.00 84.94 184 ASP A O 1
ATOM 1436 N N . GLY A 1 185 ? -11.921 8.767 9.109 1.00 86.31 185 GLY A N 1
ATOM 1437 C CA . GLY A 1 185 ? -11.542 7.370 8.905 1.00 86.31 185 GLY A CA 1
ATOM 1438 C C . GLY A 1 185 ? -11.663 6.885 7.456 1.00 86.31 185 GLY A C 1
ATOM 1439 O O . GLY A 1 185 ? -11.405 5.712 7.195 1.00 86.31 185 GLY A O 1
ATOM 1440 N N . ALA A 1 186 ? -12.047 7.753 6.516 1.00 89.06 186 ALA A N 1
ATOM 1441 C CA . ALA A 1 186 ? -12.303 7.398 5.122 1.00 89.06 186 ALA A CA 1
ATOM 1442 C C . ALA A 1 186 ? -11.068 7.583 4.232 1.00 89.06 186 ALA A C 1
ATOM 1444 O O . ALA A 1 186 ? -10.974 6.964 3.170 1.00 89.06 186 ALA A O 1
ATOM 1445 N N . GLY A 1 187 ? -10.111 8.405 4.668 1.00 96.06 187 GLY A N 1
ATOM 1446 C CA . GLY A 1 187 ? -8.883 8.685 3.935 1.00 96.06 187 GLY A CA 1
ATOM 1447 C C . GLY A 1 187 ? -7.609 8.401 4.726 1.00 96.06 187 GLY A C 1
ATOM 1448 O O . GLY A 1 187 ? -7.583 8.432 5.955 1.00 96.06 187 GLY A O 1
ATOM 1449 N N . MET A 1 188 ? -6.515 8.192 4.001 1.00 97.75 188 MET A N 1
ATOM 1450 C CA . MET A 1 188 ? -5.159 8.178 4.539 1.00 97.75 188 MET A CA 1
ATOM 1451 C C . MET A 1 188 ? -4.239 9.049 3.690 1.00 97.75 188 MET A C 1
ATOM 1453 O O . MET A 1 188 ? -4.348 9.102 2.465 1.00 97.75 188 MET A O 1
ATOM 1457 N N . THR A 1 189 ? -3.294 9.718 4.338 1.00 98.06 189 THR A N 1
ATOM 1458 C CA . THR A 1 189 ? -2.262 10.513 3.659 1.00 98.06 189 THR A CA 1
ATOM 1459 C C . THR A 1 189 ? -0.900 10.211 4.239 1.00 98.06 189 THR A C 1
ATOM 1461 O O . THR A 1 189 ? -0.794 9.892 5.417 1.00 98.06 189 THR A O 1
ATOM 1464 N N . GLY A 1 190 ? 0.161 10.309 3.451 1.00 97.94 190 GLY A N 1
ATOM 1465 C CA . GLY A 1 190 ? 1.486 10.062 3.992 1.00 97.94 190 GLY A CA 1
ATOM 1466 C C . GLY A 1 190 ? 2.579 10.048 2.951 1.00 97.94 190 GLY A C 1
ATOM 1467 O O . GLY A 1 190 ? 2.528 10.785 1.966 1.00 97.94 190 GLY A O 1
ATOM 1468 N N . ARG A 1 191 ? 3.590 9.221 3.196 1.00 98.06 191 ARG A N 1
ATOM 1469 C CA . ARG A 1 191 ? 4.787 9.135 2.366 1.00 98.06 191 ARG A CA 1
ATOM 1470 C C . ARG A 1 191 ? 5.316 7.718 2.269 1.00 98.06 191 ARG A C 1
ATOM 1472 O O . ARG A 1 191 ? 5.130 6.926 3.189 1.00 98.06 191 ARG A O 1
ATOM 1479 N N . TRP A 1 192 ? 6.027 7.460 1.183 1.00 98.00 192 TRP A N 1
ATOM 1480 C CA . TRP A 1 192 ? 6.877 6.290 1.026 1.00 98.00 192 TRP A CA 1
ATOM 1481 C C . TRP A 1 192 ? 8.343 6.705 0.903 1.00 98.00 192 TRP A C 1
ATOM 1483 O O . TRP A 1 192 ? 8.640 7.837 0.498 1.00 98.00 192 TRP A O 1
ATOM 1493 N N . THR A 1 193 ? 9.243 5.790 1.245 1.00 97.38 193 THR A N 1
ATOM 1494 C CA . THR A 1 193 ? 10.694 5.925 1.084 1.00 97.38 193 THR A CA 1
ATOM 1495 C C . THR A 1 193 ? 11.323 4.572 0.761 1.00 97.38 193 THR A C 1
ATOM 1497 O O . THR A 1 193 ? 10.970 3.597 1.421 1.00 97.38 193 THR A O 1
ATOM 1500 N N . ASP A 1 194 ? 12.290 4.519 -0.154 1.00 95.38 194 ASP A N 1
ATOM 1501 C CA . ASP A 1 194 ? 13.101 3.318 -0.418 1.00 95.38 194 ASP A CA 1
ATOM 1502 C C . ASP A 1 194 ? 14.496 3.404 0.242 1.00 95.38 194 ASP A C 1
ATOM 1504 O O . ASP A 1 194 ? 14.839 4.386 0.911 1.00 95.38 194 ASP A O 1
ATOM 1508 N N . LYS A 1 195 ? 15.317 2.356 0.084 1.00 91.44 195 LYS A N 1
ATOM 1509 C CA . LYS A 1 195 ? 16.676 2.298 0.658 1.00 91.44 195 LYS A CA 1
ATOM 1510 C C . LYS A 1 195 ? 17.678 3.199 -0.068 1.00 91.44 195 LYS A C 1
ATOM 1512 O O . LYS A 1 195 ? 18.639 3.643 0.559 1.00 91.44 195 LYS A O 1
ATOM 1517 N N . SER A 1 196 ? 17.455 3.479 -1.347 1.00 91.38 196 SER A N 1
ATOM 1518 C CA . SER A 1 196 ? 18.215 4.437 -2.151 1.00 91.38 196 SER A CA 1
ATOM 1519 C C . SER A 1 196 ? 17.911 5.900 -1.806 1.00 91.38 196 SER A C 1
ATOM 1521 O O . SER A 1 196 ? 18.600 6.802 -2.285 1.00 91.38 196 SER A O 1
ATOM 1523 N N . GLY A 1 197 ? 16.913 6.159 -0.957 1.00 92.00 197 GLY A N 1
ATOM 1524 C CA . GLY A 1 197 ? 16.525 7.499 -0.524 1.00 92.00 197 GLY A CA 1
ATOM 1525 C C . GLY A 1 197 ? 15.530 8.191 -1.457 1.00 92.00 197 GLY A C 1
ATOM 1526 O O . GLY A 1 197 ? 15.230 9.375 -1.262 1.00 92.00 197 GLY A O 1
ATOM 1527 N N . SER A 1 198 ? 14.981 7.483 -2.448 1.00 93.81 198 SER A N 1
ATOM 1528 C CA . SER A 1 198 ? 13.809 7.971 -3.169 1.00 93.81 198 SER A CA 1
ATOM 1529 C C . SER A 1 198 ? 12.631 8.059 -2.212 1.00 93.81 198 SER A C 1
ATOM 1531 O O . SER A 1 198 ? 12.510 7.302 -1.251 1.00 93.81 198 SER A O 1
ATOM 1533 N N . SER A 1 199 ? 11.742 9.008 -2.478 1.00 96.50 199 SER A N 1
ATOM 1534 C CA . SER A 1 199 ? 10.557 9.202 -1.658 1.00 96.50 199 SER A CA 1
ATOM 1535 C C . SER A 1 199 ? 9.454 9.919 -2.416 1.00 96.50 199 SER A C 1
ATOM 1537 O O . SER A 1 199 ? 9.654 10.493 -3.498 1.00 96.50 199 SER A O 1
ATOM 1539 N N . GLY A 1 200 ? 8.276 9.934 -1.808 1.00 97.19 200 GLY A N 1
ATOM 1540 C CA . GLY A 1 200 ? 7.216 10.834 -2.214 1.00 97.19 200 GLY A CA 1
ATOM 1541 C C . GLY A 1 200 ? 5.926 10.619 -1.442 1.00 97.19 200 GLY A C 1
ATOM 1542 O O . GLY A 1 200 ? 5.920 9.992 -0.388 1.00 97.19 200 GLY A O 1
ATOM 1543 N N . ALA A 1 201 ? 4.848 11.222 -1.934 1.00 98.12 201 ALA A N 1
ATOM 1544 C CA . ALA A 1 201 ? 3.587 11.329 -1.210 1.00 98.12 201 ALA A CA 1
ATOM 1545 C C . ALA A 1 201 ? 2.610 10.202 -1.567 1.00 98.12 201 ALA A C 1
ATOM 1547 O O . ALA A 1 201 ? 2.563 9.751 -2.713 1.00 98.12 201 ALA A O 1
ATOM 1548 N N . ILE A 1 202 ? 1.784 9.817 -0.596 1.00 98.44 202 ILE A N 1
ATOM 1549 C CA . ILE A 1 202 ? 0.664 8.889 -0.757 1.00 98.44 202 ILE A CA 1
ATOM 1550 C C . ILE A 1 202 ? -0.626 9.585 -0.335 1.00 98.44 202 ILE A C 1
ATOM 1552 O O . ILE A 1 202 ? -0.673 10.266 0.689 1.00 98.44 202 ILE A O 1
ATOM 1556 N N . PHE A 1 203 ? -1.678 9.366 -1.115 1.00 98.00 203 PHE A N 1
ATOM 1557 C CA . PHE A 1 203 ? -3.057 9.662 -0.746 1.00 98.00 203 PHE A CA 1
ATOM 1558 C C . PHE A 1 203 ? -3.909 8.434 -1.059 1.00 98.00 203 PHE A C 1
ATOM 1560 O O . PHE A 1 203 ? -3.762 7.869 -2.140 1.00 98.00 203 PHE A O 1
ATOM 1567 N N . LEU A 1 204 ? -4.773 8.024 -0.139 1.00 98.44 204 LEU A N 1
ATOM 1568 C CA . LEU A 1 204 ? -5.622 6.842 -0.258 1.00 98.44 204 LEU A CA 1
ATOM 1569 C C . LEU A 1 204 ? -7.019 7.138 0.284 1.00 98.44 204 LEU A C 1
ATOM 1571 O O . LEU A 1 204 ? -7.156 7.816 1.297 1.00 98.44 204 LEU A O 1
ATOM 1575 N N . GLU A 1 205 ? -8.027 6.550 -0.344 1.00 97.88 205 GLU A N 1
ATOM 1576 C CA . GLU A 1 205 ? -9.417 6.531 0.103 1.00 97.88 205 GLU A CA 1
ATOM 1577 C C . GLU A 1 205 ? -9.906 5.088 0.201 1.00 97.88 205 GLU A C 1
ATOM 1579 O O . GLU A 1 205 ? -9.571 4.231 -0.632 1.00 97.88 205 GLU A O 1
ATOM 1584 N N . PHE A 1 206 ? -10.703 4.810 1.230 1.00 96.62 206 PHE A N 1
ATOM 1585 C CA . PHE A 1 206 ? -11.326 3.508 1.393 1.00 96.62 206 PHE A CA 1
ATOM 1586 C C . PHE A 1 206 ? -12.331 3.279 0.268 1.00 96.62 206 PHE A C 1
ATOM 1588 O O . PHE A 1 206 ? -13.229 4.086 0.037 1.00 96.62 206 PHE A O 1
ATOM 1595 N N . THR A 1 207 ? -12.178 2.171 -0.449 1.00 95.69 207 THR A N 1
ATOM 1596 C CA . THR A 1 207 ? -13.012 1.872 -1.616 1.00 95.69 207 THR A CA 1
ATOM 1597 C C . THR A 1 207 ? -14.028 0.779 -1.308 1.00 95.69 207 THR A C 1
ATOM 1599 O O . THR A 1 207 ? -15.197 0.897 -1.667 1.00 95.69 207 THR A O 1
ATOM 1602 N N . THR A 1 208 ? -13.599 -0.310 -0.668 1.00 94.19 208 THR A N 1
ATOM 1603 C CA . THR A 1 208 ? -14.470 -1.454 -0.367 1.00 94.19 208 THR A CA 1
ATOM 1604 C C . THR A 1 208 ? -13.851 -2.346 0.702 1.00 94.19 208 THR A C 1
ATOM 1606 O O . THR A 1 208 ? -12.631 -2.430 0.808 1.00 94.19 208 THR A O 1
ATOM 1609 N N . SER A 1 209 ? -14.683 -3.053 1.469 1.00 91.62 209 SER A N 1
ATOM 1610 C CA . SER A 1 209 ? -14.233 -4.092 2.406 1.00 91.62 209 SER A CA 1
ATOM 1611 C C . SER A 1 209 ? -13.834 -5.395 1.707 1.00 91.62 209 SER A C 1
ATOM 1613 O O . SER A 1 209 ? -13.201 -6.253 2.319 1.00 91.62 209 SER A O 1
ATOM 1615 N N . ALA A 1 210 ? -14.199 -5.561 0.434 1.00 88.88 210 ALA A N 1
ATOM 1616 C CA . ALA A 1 210 ? -13.808 -6.717 -0.357 1.00 88.88 210 ALA A CA 1
ATOM 1617 C C . ALA A 1 210 ? -12.337 -6.609 -0.776 1.00 88.88 210 ALA A C 1
ATOM 1619 O O . ALA A 1 210 ? -11.937 -5.636 -1.417 1.00 88.88 210 ALA A O 1
ATOM 1620 N N . LEU A 1 211 ? -11.559 -7.633 -0.437 1.00 89.31 211 LEU A N 1
ATOM 1621 C CA . LEU A 1 211 ? -10.195 -7.806 -0.924 1.00 89.31 211 LEU A CA 1
ATOM 1622 C C . LEU A 1 211 ? -10.198 -8.435 -2.325 1.00 89.31 211 LEU A C 1
ATOM 1624 O O . LEU A 1 211 ? -11.185 -9.044 -2.742 1.00 89.31 211 LEU A O 1
ATOM 1628 N N . ASP A 1 212 ? -9.077 -8.309 -3.032 1.00 89.44 212 ASP A N 1
ATOM 1629 C CA . ASP A 1 212 ? -8.854 -8.976 -4.319 1.00 89.44 212 ASP A CA 1
ATOM 1630 C C . ASP A 1 212 ? -8.988 -10.503 -4.199 1.00 89.44 212 ASP A C 1
ATOM 1632 O O . ASP A 1 212 ? -8.458 -11.092 -3.261 1.00 89.44 212 ASP A O 1
ATOM 1636 N N . ASP A 1 213 ? -9.677 -11.162 -5.130 1.00 89.88 213 ASP A N 1
ATOM 1637 C CA . ASP A 1 213 ? -9.896 -12.614 -5.092 1.00 89.88 213 ASP A CA 1
ATOM 1638 C C . ASP A 1 213 ? -8.664 -13.424 -5.526 1.00 89.88 213 ASP A C 1
ATOM 1640 O O . ASP A 1 213 ? -8.651 -14.657 -5.429 1.00 89.88 213 ASP A O 1
ATOM 1644 N N . ASP A 1 214 ? -7.593 -12.751 -5.950 1.00 94.12 214 ASP A N 1
ATOM 1645 C CA . ASP A 1 214 ? -6.349 -13.408 -6.290 1.00 94.12 214 ASP A CA 1
ATOM 1646 C C . ASP A 1 214 ? -5.696 -14.102 -5.088 1.00 94.12 214 ASP A C 1
ATOM 1648 O O . ASP A 1 214 ? -5.382 -13.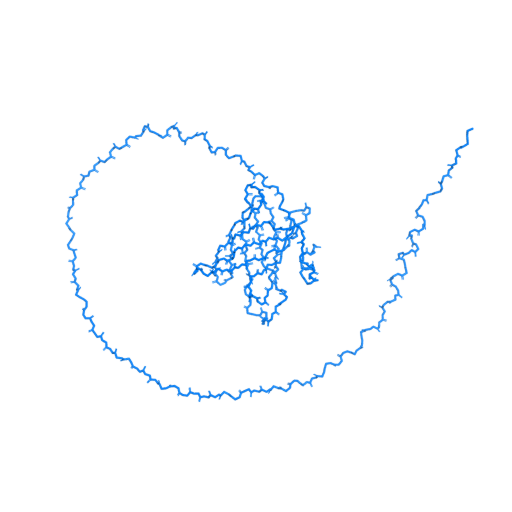512 -4.049 1.00 94.12 214 ASP A O 1
ATOM 1652 N N . ARG A 1 215 ? -5.408 -15.389 -5.281 1.00 93.31 215 ARG A N 1
ATOM 1653 C CA . ARG A 1 215 ? -4.862 -16.272 -4.252 1.00 93.31 215 ARG A CA 1
ATOM 1654 C C . ARG A 1 215 ? -3.511 -15.813 -3.698 1.00 93.31 215 ARG A C 1
ATOM 1656 O O . ARG A 1 215 ? -3.256 -16.020 -2.515 1.00 93.31 215 ARG A O 1
ATOM 1663 N N . GLU A 1 216 ? -2.627 -15.241 -4.514 1.00 92.94 216 GLU A N 1
ATOM 1664 C CA . GLU A 1 216 ? -1.317 -14.777 -4.032 1.00 92.94 216 GLU A CA 1
ATOM 1665 C C . GLU A 1 216 ? -1.469 -13.574 -3.103 1.00 92.94 216 GLU A C 1
ATOM 1667 O O . GLU A 1 216 ? -0.809 -13.517 -2.063 1.00 92.94 216 GLU A O 1
ATOM 1672 N N . ILE A 1 217 ? -2.377 -12.655 -3.445 1.00 93.81 217 ILE A N 1
ATOM 1673 C CA . ILE A 1 217 ? -2.700 -11.497 -2.607 1.00 93.81 217 ILE A CA 1
ATOM 1674 C C . ILE A 1 217 ? -3.326 -11.979 -1.297 1.00 93.81 217 ILE A C 1
ATOM 1676 O O . ILE A 1 217 ? -2.849 -11.615 -0.225 1.00 93.81 217 ILE A O 1
ATOM 1680 N N . GLN A 1 218 ? -4.317 -12.870 -1.361 1.00 94.62 218 GLN A N 1
ATOM 1681 C CA . GLN A 1 218 ? -4.952 -13.428 -0.165 1.00 94.62 218 GLN A CA 1
ATOM 1682 C C . GLN A 1 218 ? -3.948 -14.113 0.769 1.00 94.62 218 GLN A C 1
ATOM 1684 O O . GLN A 1 218 ? -3.953 -13.862 1.972 1.00 94.62 218 GLN A O 1
ATOM 1689 N N . ASN A 1 219 ? -3.037 -14.924 0.227 1.00 94.50 219 ASN A N 1
ATOM 1690 C CA . ASN A 1 219 ? -2.003 -15.585 1.024 1.00 94.50 219 ASN A CA 1
ATOM 1691 C C . ASN A 1 219 ? -1.045 -14.584 1.689 1.00 94.50 219 ASN A C 1
ATOM 1693 O O . ASN A 1 219 ? -0.627 -14.798 2.827 1.00 94.50 219 ASN A O 1
ATOM 1697 N N . ALA A 1 220 ? -0.702 -13.483 1.013 1.00 94.56 220 ALA A N 1
ATOM 1698 C CA . ALA A 1 220 ? 0.158 -12.447 1.585 1.00 94.56 220 ALA A CA 1
ATOM 1699 C C . ALA A 1 220 ? -0.495 -11.728 2.782 1.00 94.56 220 ALA A C 1
ATOM 1701 O O . ALA A 1 220 ? 0.208 -11.299 3.703 1.00 94.56 220 ALA A O 1
ATOM 1702 N N . LEU A 1 221 ? -1.829 -11.640 2.791 1.00 95.88 221 LEU A N 1
ATOM 1703 C CA . LEU A 1 221 ? -2.622 -10.926 3.794 1.00 95.88 221 LEU A CA 1
ATOM 1704 C C . LEU A 1 221 ? -3.015 -11.773 5.021 1.00 95.88 221 LEU A C 1
ATOM 1706 O O . LEU A 1 221 ? -3.521 -11.222 5.995 1.00 95.88 221 LEU A O 1
ATOM 1710 N N . GLN A 1 222 ? -2.763 -13.084 5.019 1.00 94.25 222 GLN A N 1
ATOM 1711 C CA . GLN A 1 222 ? -3.052 -13.968 6.160 1.00 94.25 222 GLN A CA 1
ATOM 1712 C C . GLN A 1 222 ? -2.101 -13.720 7.332 1.00 94.25 222 GLN A C 1
ATOM 1714 O O . GLN A 1 222 ? -0.898 -13.615 7.106 1.00 94.25 222 GLN A O 1
ATOM 1719 N N . PHE A 1 223 ? -2.612 -13.676 8.566 1.00 88.44 223 PHE A N 1
ATOM 1720 C CA . PHE A 1 223 ? -1.813 -13.480 9.784 1.00 88.44 223 PHE A CA 1
ATOM 1721 C C . PHE A 1 223 ? -1.040 -14.723 10.212 1.00 88.44 223 PHE A C 1
ATOM 1723 O O . PHE A 1 223 ? -1.635 -15.820 10.246 1.00 88.44 223 PHE A O 1
#

Sequence (223 aa):
MSYRCHPPYWQTIFVLLFSLVVCIPAALAQLEIPSEIPINRPKAKHTDSPRTEPSATQGNFDVSEPEPASKARETNRVSSRNERRVTQAEKGASFNSGPIPSGRWTGNWGKSNGTRGTFTLEVAVNDKNELRAAGTVKGWTCWEVFRGVQEGDKITLSGTGVIKNKRPADQYELDQIALHVQPDGAGMTGRWTDKSGSSGAIFLEFTTSALDDDREIQNALQF

pLDDT: mean 75.38, std 21.95, range [37.66, 98.5]

Foldseek 3Di:
DDDDDDDDPPPPPVVVVPPPPPPDDDPPDDPPDDPDDDPPDDPPPDDDDDDDDDDDDDDDDDDDDDDDDDDDDDDDPDDPPPPPPPPPDPPDPLLQLDQQAFAKKWDWDAWPVGDIFIKIKGWDADPQQKIWIWMDTPPAQWIWIWIWGDDRQKIKIWTDAIPSHPDDRVPDFTKIWIWGQDSVSFKIKTKIATPVGIMDIDIIGGDDSDYDPDPVRVVSGDD

Solvent-accessible surface area (backbone atoms only — not comparable to full-atom values): 14437 Å² total; per-residue (Å²): 139,83,87,81,86,78,82,80,88,75,76,73,65,70,69,71,72,68,74,77,80,80,80,84,83,86,89,84,77,85,86,83,74,83,88,75,80,85,82,81,75,79,78,83,78,85,76,87,74,83,86,82,80,83,84,85,77,91,74,91,77,84,85,80,82,79,82,88,82,78,87,86,87,81,88,82,87,77,77,95,79,69,81,86,79,80,82,85,83,79,81,69,78,80,68,71,41,66,86,74,78,45,15,26,29,39,38,39,40,33,38,76,90,70,52,71,38,50,27,39,36,34,36,34,59,52,99,81,42,40,34,22,32,43,32,37,44,71,89,56,59,43,30,40,31,28,40,34,44,56,61,65,38,36,34,46,32,40,45,74,51,72,44,83,59,79,67,69,75,90,78,61,72,59,43,35,38,43,37,36,51,36,92,84,67,50,38,35,39,38,35,40,34,38,83,90,68,52,41,26,45,36,39,34,33,68,72,42,67,65,60,74,87,51,64,70,62,47,60,66,39,59,133

Mean predicted aligned error: 18.11 Å